Protein 9A9R (pdb70)

Structure (mmCIF, N/CA/C/O backbone):
data_9A9R
#
_entry.id   9A9R
#
loop_
_atom_site.group_PDB
_atom_site.id
_atom_site.type_symbol
_atom_site.label_atom_id
_atom_site.label_alt_id
_atom_site.label_comp_id
_atom_site.label_asym_id
_atom_site.label_entity_id
_atom_site.label_seq_id
_atom_site.pdbx_PDB_ins_code
_atom_site.Cartn_x
_atom_site.Cartn_y
_atom_site.Cartn_z
_atom_site.occupancy
_atom_site.B_iso_or_equiv
_atom_site.auth_seq_id
_atom_site.auth_comp_id
_atom_site.auth_asym_id
_atom_site.auth_atom_id
_atom_site.pdbx_PDB_model_num
ATOM 1 N N . ALA A 1 1 ? 42.102 53.868 23.545 1.000 0 1 ALA A N 1
ATOM 2 C CA . ALA A 1 1 ? 40.777 54.291 23.112 1.000 0 1 ALA A CA 1
ATOM 3 C C . ALA A 1 1 ? 40.844 55.599 22.383 1.000 0 1 ALA A C 1
ATOM 4 O O . ALA A 1 1 ? 41.129 56.648 23.015 1.000 0 1 ALA A O 1
ATOM 13 N N . ALA A 1 2 ? 40.507 55.576 21.143 1.000 0 2 ALA A N 1
ATOM 14 C CA . ALA A 1 2 ? 40.413 56.743 20.291 1.000 0 2 ALA A CA 1
ATOM 15 C C . ALA A 1 2 ? 39.526 57.969 20.731 1.000 0 2 ALA A C 1
ATOM 16 O O . ALA A 1 2 ? 39.648 59.136 20.309 1.000 0 2 ALA A O 1
ATOM 23 N N . ILE A 1 3 ? 38.516 57.633 21.562 1.000 0 3 ILE A N 1
ATOM 24 C CA . ILE A 1 3 ? 37.745 58.684 22.288 1.000 0 3 ILE A CA 1
ATOM 25 C C . ILE A 1 3 ? 38.574 59.787 23.004 1.000 0 3 ILE A C 1
ATOM 26 O O . ILE A 1 3 ? 38.117 60.943 22.950 1.000 0 3 ILE A O 1
ATOM 42 N N . GLU A 1 4 ? 39.651 59.460 23.600 1.000 0 4 GLU A N 1
ATOM 43 C CA . GLU A 1 4 ? 40.582 60.403 24.102 1.000 0 4 GLU A CA 1
ATOM 44 C C . GLU A 1 4 ? 40.918 61.604 23.224 1.000 0 4 GLU A C 1
ATOM 45 O O . GLU A 1 4 ? 40.965 62.683 23.780 1.000 0 4 GLU A O 1
ATOM 57 N N . ALA A 1 5 ? 41.119 61.455 21.932 1.000 0 5 ALA A N 1
ATOM 58 C CA . ALA A 1 5 ? 41.499 62.517 21.023 1.000 0 5 ALA A CA 1
ATOM 59 C C . ALA A 1 5 ? 40.316 63.356 20.450 1.000 0 5 ALA A C 1
ATOM 60 O O . ALA A 1 5 ? 40.474 64.544 20.176 1.000 0 5 ALA A O 1
ATOM 67 N N . ALA A 1 6 ? 39.131 62.773 20.437 1.000 0 6 ALA A N 1
ATOM 68 C CA . ALA A 1 6 ? 37.844 63.507 20.436 1.000 0 6 ALA A CA 1
ATOM 69 C C . ALA A 1 6 ? 37.515 64.290 21.752 1.000 0 6 ALA A C 1
ATOM 70 O O . ALA A 1 6 ? 36.978 65.337 21.627 1.000 0 6 ALA A O 1
ATOM 77 N N . LEU A 1 7 ? 37.826 63.772 22.956 1.000 0 7 LEU A N 1
ATOM 78 C CA . LEU A 1 7 ? 37.835 64.635 24.174 1.000 0 7 LEU A CA 1
ATOM 79 C C . LEU A 1 7 ? 38.755 65.880 23.985 1.000 0 7 LEU A C 1
ATOM 80 O O . LEU A 1 7 ? 38.356 67.051 24.181 1.000 0 7 LEU A O 1
ATOM 96 N N . ASP A 1 8 ? 39.957 65.655 23.503 1.000 0 8 ASP A N 1
ATOM 97 C CA . ASP A 1 8 ? 41.110 66.606 23.346 1.000 0 8 ASP A CA 1
ATOM 98 C C . ASP A 1 8 ? 40.720 67.708 22.361 1.000 0 8 ASP A C 1
ATOM 99 O O . ASP A 1 8 ? 40.945 68.918 22.590 1.000 0 8 ASP A O 1
ATOM 108 N N . ALA A 1 9 ? 40.102 67.423 21.193 1.000 0 9 ALA A N 1
ATOM 109 C CA . ALA A 1 9 ? 39.529 68.449 20.218 1.000 0 9 ALA A CA 1
ATOM 110 C C . ALA A 1 9 ? 38.418 69.297 20.781 1.000 0 9 ALA A C 1
ATOM 111 O O . ALA A 1 9 ? 38.111 70.465 20.504 1.000 0 9 ALA A O 1
ATOM 118 N N . SER A 1 10 ? 37.518 68.586 21.531 1.000 0 10 SER A N 1
ATOM 119 C CA . SER A 1 10 ? 36.385 69.120 22.320 1.000 0 10 SER A CA 1
ATOM 120 C C . SER A 1 10 ? 36.769 70.023 23.500 1.000 0 10 SER A C 1
ATOM 121 O O . SER A 1 10 ? 36.178 71.085 23.774 1.000 0 10 SER A O 1
ATOM 129 N N . LYS A 1 11 ? 37.842 69.708 24.209 1.000 0 11 LYS A N 1
ATOM 130 C CA . LYS A 1 11 ? 38.504 70.662 25.074 1.000 0 11 LYS A CA 1
ATOM 131 C C . LYS A 1 11 ? 38.999 71.879 24.300 1.000 0 11 LYS A C 1
ATOM 132 O O . LYS A 1 11 ? 38.676 72.982 24.719 1.000 0 11 LYS A O 1
ATOM 151 N N . LYS A 1 12 ? 39.775 71.742 23.233 1.000 0 12 LYS A N 1
ATOM 152 C CA . LYS A 1 12 ? 40.246 72.914 22.484 1.000 0 12 LYS A CA 1
ATOM 153 C C . LYS A 1 12 ? 39.116 73.803 21.937 1.000 0 12 LYS A C 1
ATOM 154 O O . LYS A 1 12 ? 38.969 74.989 22.354 1.000 0 12 LYS A O 1
ATOM 173 N N . PHE A 1 13 ? 38.280 73.316 21.001 1.000 0 13 PHE A N 1
ATOM 174 C CA . PHE A 1 13 ? 37.376 74.172 20.238 1.000 0 13 PHE A CA 1
ATOM 175 C C . PHE A 1 13 ? 35.902 74.151 20.802 1.000 0 13 PHE A C 1
ATOM 176 O O . PHE A 1 13 ? 34.985 74.732 20.212 1.000 0 13 PHE A O 1
ATOM 193 N N . GLY A 1 14 ? 35.532 73.455 21.900 1.000 0 14 GLY A N 1
ATOM 194 C CA . GLY A 1 14 ? 34.132 73.007 22.180 1.000 0 14 GLY A CA 1
ATOM 195 C C . GLY A 1 14 ? 33.603 71.857 21.329 1.000 0 14 GLY A C 1
ATOM 196 O O . GLY A 1 14 ? 33.984 71.672 20.169 1.000 0 14 GLY A O 1
ATOM 200 N N . SER A 1 15 ? 32.702 71.026 21.798 1.000 0 15 SER A N 1
ATOM 201 C CA . SER A 1 15 ? 32.296 69.768 21.205 1.000 0 15 SER A CA 1
ATOM 202 C C . SER A 1 15 ? 31.251 69.915 20.085 1.000 0 15 SER A C 1
ATOM 203 O O . SER A 1 15 ? 30.907 68.960 19.363 1.000 0 15 SER A O 1
ATOM 211 N N . THR A 1 16 ? 30.728 71.124 19.958 1.000 0 16 THR A N 1
ATOM 212 C CA . THR A 1 16 ? 29.822 71.521 18.884 1.000 0 16 THR A CA 1
ATOM 213 C C . THR A 1 16 ? 30.664 72.298 17.784 1.000 0 16 THR A C 1
ATOM 214 O O . THR A 1 16 ? 30.060 73.111 17.060 1.000 0 16 THR A O 1
ATOM 225 N N . SER A 1 17 ? 31.937 72.085 17.629 1.000 0 17 SER A N 1
ATOM 226 C CA . SER A 1 17 ? 32.787 72.774 16.638 1.000 0 17 SER A CA 1
ATOM 227 C C . SER A 1 17 ? 32.676 72.005 15.274 1.000 0 17 SER A C 1
ATOM 228 O O . SER A 1 17 ? 32.433 70.803 15.261 1.000 0 17 SER A O 1
ATOM 236 N N . SER A 1 18 ? 32.931 72.677 14.189 1.000 0 18 SER A N 1
ATOM 237 C CA . SER A 1 18 ? 33.192 72.030 12.951 1.000 0 18 SER A CA 1
ATOM 238 C C . SER A 1 18 ? 34.286 70.926 12.881 1.000 0 18 SER A C 1
ATOM 239 O O . SER A 1 18 ? 34.220 69.848 12.239 1.000 0 18 SER A O 1
ATOM 247 N N . GLU A 1 19 ? 35.267 71.042 13.802 1.000 0 19 GLU A N 1
ATOM 248 C CA . GLU A 1 19 ? 36.299 69.994 14.008 1.000 0 19 GLU A CA 1
ATOM 249 C C . GLU A 1 19 ? 35.717 68.778 14.779 1.000 0 19 GLU A C 1
ATOM 250 O O . GLU A 1 19 ? 35.549 67.709 14.190 1.000 0 19 GLU A O 1
ATOM 262 N N . ALA A 1 20 ? 35.262 69.058 16.032 1.000 0 20 ALA A N 1
ATOM 263 C CA . ALA A 1 20 ? 35.014 68.003 16.972 1.000 0 20 ALA A CA 1
ATOM 264 C C . ALA A 1 20 ? 33.840 67.281 16.529 1.000 0 20 ALA A C 1
ATOM 265 O O . ALA A 1 20 ? 33.742 66.015 16.588 1.000 0 20 ALA A O 1
ATOM 272 N N . ARG A 1 21 ? 32.774 67.989 16.037 1.000 0 21 ARG A N 1
ATOM 273 C CA . ARG A 1 21 ? 31.503 67.303 15.625 1.000 0 21 ARG A CA 1
ATOM 274 C C . ARG A 1 21 ? 31.777 66.170 14.644 1.000 0 21 ARG A C 1
ATOM 275 O O . ARG A 1 21 ? 31.117 65.149 14.723 1.000 0 21 ARG A O 1
ATOM 296 N N . VAL A 1 22 ? 32.709 66.401 13.721 1.000 0 22 VAL A N 1
ATOM 297 C CA . VAL A 1 22 ? 33.014 65.355 12.654 1.000 0 22 VAL A CA 1
ATOM 298 C C . VAL A 1 22 ? 33.648 64.227 13.394 1.000 0 22 VAL A C 1
ATOM 299 O O . VAL A 1 22 ? 33.141 63.131 13.247 1.000 0 22 VAL A O 1
ATOM 312 N N . LEU A 1 23 ? 34.763 64.438 14.141 1.000 0 23 LEU A N 1
ATOM 313 C CA . LEU A 1 23 ? 35.623 63.389 14.791 1.000 0 23 LEU A CA 1
ATOM 314 C C . LEU A 1 23 ? 34.713 62.460 15.698 1.000 0 23 LEU A C 1
ATOM 315 O O . LEU A 1 23 ? 34.958 61.219 15.738 1.000 0 23 LEU A O 1
ATOM 331 N N . TRP A 1 24 ? 33.766 63.028 16.367 1.000 0 24 TRP A N 1
ATOM 332 C CA . TRP A 1 24 ? 32.742 62.407 17.137 1.000 0 24 TRP A CA 1
ATOM 333 C C . TRP A 1 24 ? 31.823 61.547 16.282 1.000 0 24 TRP A C 1
ATOM 334 O O . TRP A 1 24 ? 31.547 60.458 16.708 1.000 0 24 TRP A O 1
ATOM 355 N N . ASP A 1 25 ? 31.335 62.031 15.172 1.000 0 25 ASP A N 1
ATOM 356 C CA . ASP A 1 25 ? 30.698 61.017 14.171 1.000 0 25 ASP A CA 1
ATOM 357 C C . ASP A 1 25 ? 31.623 59.855 13.670 1.000 0 25 ASP A C 1
ATOM 358 O O . ASP A 1 25 ? 31.066 58.909 13.148 1.000 0 25 ASP A O 1
ATOM 367 N N . ILE A 1 26 ? 32.966 59.907 13.867 1.000 0 26 ILE A N 1
ATOM 368 C CA . ILE A 1 26 ? 33.896 58.870 13.349 1.000 0 26 ILE A CA 1
ATOM 369 C C . ILE A 1 26 ? 34.679 58.234 14.494 1.000 0 26 ILE A C 1
ATOM 370 O O . ILE A 1 26 ? 35.596 57.460 14.261 1.000 0 26 ILE A O 1
ATOM 386 N N . VAL A 1 27 ? 34.320 58.503 15.712 1.000 0 27 VAL A N 1
ATOM 387 C CA . VAL A 1 27 ? 35.149 58.239 16.907 1.000 0 27 VAL A CA 1
ATOM 388 C C . VAL A 1 27 ? 35.291 56.703 17.170 1.000 0 27 VAL A C 1
ATOM 389 O O . VAL A 1 27 ? 36.239 56.303 17.757 1.000 0 27 VAL A O 1
ATOM 402 N N . GLU A 1 28 ? 34.352 55.847 16.709 1.000 0 28 GLU A N 1
ATOM 403 C CA . GLU A 1 28 ? 34.434 54.390 16.714 1.000 0 28 GLU A CA 1
ATOM 404 C C . GLU A 1 28 ? 35.298 53.779 15.627 1.000 0 28 GLU A C 1
ATOM 405 O O . GLU A 1 28 ? 36.154 52.902 15.894 1.000 0 28 GLU A O 1
ATOM 417 N N . GLU A 1 29 ? 35.114 54.303 14.457 1.000 0 29 GLU A N 1
ATOM 418 C CA . GLU A 1 29 ? 35.936 53.979 13.253 1.000 0 29 GLU A CA 1
ATOM 419 C C . GLU A 1 29 ? 37.481 54.102 13.344 1.000 0 29 GLU A C 1
ATOM 420 O O . GLU A 1 29 ? 38.165 53.197 12.849 1.000 0 29 GLU A O 1
ATOM 432 N N . MET A 1 30 ? 38.120 55.119 14.031 1.000 0 30 MET A N 1
ATOM 433 C CA . MET A 1 30 ? 39.531 55.123 14.386 1.000 0 30 MET A CA 1
ATOM 434 C C . MET A 1 30 ? 39.977 54.199 15.488 1.000 0 30 MET A C 1
ATOM 435 O O . MET A 1 30 ? 41.186 53.917 15.525 1.000 0 30 MET A O 1
ATOM 449 N N . ASP A 1 31 ? 39.056 53.756 16.334 1.000 0 31 ASP A N 1
ATOM 450 C CA . ASP A 1 31 ? 39.392 53.017 17.554 1.000 0 31 ASP A CA 1
ATOM 451 C C . ASP A 1 31 ? 40.188 51.668 17.474 1.000 0 31 ASP A C 1
ATOM 452 O O . ASP A 1 31 ? 41.159 51.599 18.240 1.000 0 31 ASP A O 1
ATOM 461 N N . ALA A 1 32 ? 39.788 50.798 16.519 1.000 0 32 ALA A N 1
ATOM 462 C CA . ALA A 1 32 ? 40.444 49.579 16.049 1.000 0 32 ALA A CA 1
ATOM 463 C C . ALA A 1 32 ? 41.795 49.862 15.417 1.000 0 32 ALA A C 1
ATOM 464 O O . ALA A 1 32 ? 42.540 48.954 15.083 1.000 0 32 ALA A O 1
ATOM 471 N N . SER A 1 33 ? 42.068 51.159 15.254 1.000 0 33 SER A N 1
ATOM 472 C CA . SER A 1 33 ? 43.453 51.682 14.883 1.000 0 33 SER A CA 1
ATOM 473 C C . SER A 1 33 ? 44.053 52.659 15.883 1.000 0 33 SER A C 1
ATOM 474 O O . SER A 1 33 ? 44.888 53.448 15.491 1.000 0 33 SER A O 1
ATOM 482 N N . ASP A 1 34 ? 43.819 52.631 17.175 1.000 0 34 ASP A N 1
ATOM 483 C CA . ASP A 1 34 ? 44.466 53.413 18.252 1.000 0 34 ASP A CA 1
ATOM 484 C C . ASP A 1 34 ? 45.138 52.391 19.262 1.000 0 34 ASP A C 1
ATOM 485 O O . ASP A 1 34 ? 44.444 51.490 19.723 1.000 0 34 ASP A O 1
ATOM 494 N N . ASN A 1 35 ? 46.383 52.591 19.670 1.000 0 35 ASN A N 1
ATOM 495 C CA . ASN A 1 35 ? 47.129 51.806 20.709 1.000 0 35 ASN A CA 1
ATOM 496 C C . ASN A 1 35 ? 48.272 52.632 21.345 1.000 0 35 ASN A C 1
ATOM 497 O O . ASN A 1 35 ? 48.619 53.724 20.817 1.000 0 35 ASN A O 1
ATOM 508 N N . SER A 1 36 ? 48.581 52.087 22.565 1.000 0 36 SER A N 1
ATOM 509 C CA . SER A 1 36 ? 49.576 52.782 23.452 1.000 0 36 SER A CA 1
ATOM 510 C C . SER A 1 36 ? 50.874 53.169 22.704 1.000 0 36 SER A C 1
ATOM 511 O O . SER A 1 36 ? 51.200 52.824 21.565 1.000 0 36 SER A O 1
ATOM 519 N N . VAL A 1 37 ? 51.702 53.823 23.527 1.000 0 37 VAL A N 1
ATOM 520 C CA . VAL A 1 37 ? 53.054 54.526 23.246 1.000 0 37 VAL A CA 1
ATOM 521 C C . VAL A 1 37 ? 54.238 53.832 23.873 1.000 0 37 VAL A C 1
ATOM 522 O O . VAL A 1 37 ? 55.282 53.615 23.298 1.000 0 37 VAL A O 1
ATOM 535 N N . ALA A 1 38 ? 54.053 53.393 25.153 1.000 0 38 ALA A N 1
ATOM 536 C CA . ALA A 1 38 ? 55.044 52.726 25.937 1.000 0 38 ALA A CA 1
ATOM 537 C C . ALA A 1 38 ? 54.384 51.737 26.904 1.000 0 38 ALA A C 1
ATOM 538 O O . ALA A 1 38 ? 53.229 51.426 26.658 1.000 0 38 ALA A O 1
ATOM 545 N N . SER A 1 39 ? 54.995 51.332 28.007 1.000 0 39 SER A N 1
ATOM 546 C CA . SER A 1 39 ? 54.403 50.524 29.066 1.000 0 39 SER A CA 1
ATOM 547 C C . SER A 1 39 ? 53.541 51.200 30.144 1.000 0 39 SER A C 1
ATOM 548 O O . SER A 1 39 ? 54.047 52.126 30.733 1.000 0 39 SER A O 1
ATOM 556 N N . LYS A 1 40 ? 52.264 50.710 30.332 1.000 0 40 LYS A N 1
ATOM 557 C CA . LYS A 1 40 ? 51.371 51.161 31.498 1.000 0 40 LYS A CA 1
ATOM 558 C C . LYS A 1 40 ? 51.939 50.581 32.768 1.000 0 40 LYS A C 1
ATOM 559 O O . LYS A 1 40 ? 52.294 49.413 32.763 1.000 0 40 LYS A O 1
ATOM 578 N N . ALA A 1 41 ? 52.121 51.471 33.714 1.000 0 41 ALA A N 1
ATOM 579 C CA . ALA A 1 41 ? 52.919 51.232 34.916 1.000 0 41 ALA A CA 1
ATOM 580 C C . ALA A 1 41 ? 52.196 51.406 36.309 1.000 0 41 ALA A C 1
ATOM 581 O O . ALA A 1 41 ? 51.652 52.448 36.582 1.000 0 41 ALA A O 1
ATOM 588 N N . PRO A 1 42 ? 52.038 50.335 37.089 1.000 0 42 PRO A N 1
ATOM 589 C CA . PRO A 1 42 ? 51.341 50.404 38.354 1.000 0 42 PRO A CA 1
ATOM 590 C C . PRO A 1 42 ? 52.263 50.932 39.444 1.000 0 42 PRO A C 1
ATOM 591 O O . PRO A 1 42 ? 53.062 50.181 40.086 1.000 0 42 PRO A O 1
ATOM 602 N N . ILE A 1 43 ? 52.225 52.239 39.592 1.000 0 43 ILE A N 1
ATOM 603 C CA . ILE A 1 43 ? 53.197 52.920 40.484 1.000 0 43 ILE A CA 1
ATOM 604 C C . ILE A 1 43 ? 52.533 52.925 41.871 1.000 0 43 ILE A C 1
ATOM 605 O O . ILE A 1 43 ? 51.916 53.907 42.247 1.000 0 43 ILE A O 1
ATOM 621 N N . VAL A 1 44 ? 52.545 51.772 42.443 1.000 0 44 VAL A N 1
ATOM 622 C CA . VAL A 1 44 ? 51.715 51.512 43.696 1.000 0 44 VAL A CA 1
ATOM 623 C C . VAL A 1 44 ? 52.435 50.664 44.813 1.000 0 44 VAL A C 1
ATOM 624 O O . VAL A 1 44 ? 51.784 49.828 45.472 1.000 0 44 VAL A O 1
ATOM 637 N N . ASP A 1 45 ? 53.761 50.650 44.894 1.000 0 45 ASP A N 1
ATOM 638 C CA . ASP A 1 45 ? 54.503 49.739 45.695 1.000 0 45 ASP A CA 1
ATOM 639 C C . ASP A 1 45 ? 55.231 50.544 46.787 1.000 0 45 ASP A C 1
ATOM 640 O O . ASP A 1 45 ? 55.055 51.793 46.785 1.000 0 45 ASP A O 1
ATOM 649 N N . SER A 1 46 ? 55.778 49.902 47.771 1.000 0 46 SER A N 1
ATOM 650 C CA . SER A 1 46 ? 56.378 50.603 48.855 1.000 0 46 SER A CA 1
ATOM 651 C C . SER A 1 46 ? 57.618 51.356 48.346 1.000 0 46 SER A C 1
ATOM 652 O O . SER A 1 46 ? 57.931 52.371 49.020 1.000 0 46 SER A O 1
ATOM 660 N N . GLU A 1 47 ? 58.293 51.060 47.224 1.000 0 47 GLU A N 1
ATOM 661 C CA . GLU A 1 47 ? 59.090 52.063 46.570 1.000 0 47 GLU A CA 1
ATOM 662 C C . GLU A 1 47 ? 58.424 53.309 46.052 1.000 0 47 GLU A C 1
ATOM 663 O O . GLU A 1 47 ? 59.089 54.292 45.984 1.000 0 47 GLU A O 1
ATOM 675 N N . TYR A 1 48 ? 57.149 53.305 45.792 1.000 0 48 TYR A N 1
ATOM 676 C CA . TYR A 1 48 ? 56.346 54.430 45.221 1.000 0 48 TYR A CA 1
ATOM 677 C C . TYR A 1 48 ? 55.357 55.145 46.212 1.000 0 48 TYR A C 1
ATOM 678 O O . TYR A 1 48 ? 55.627 56.371 46.585 1.000 0 48 TYR A O 1
ATOM 696 N N . GLU A 1 49 ? 54.329 54.456 46.667 1.000 0 49 GLU A N 1
ATOM 697 C CA . GLU A 1 49 ? 53.280 54.966 47.509 1.000 0 49 GLU A CA 1
ATOM 698 C C . GLU A 1 49 ? 53.743 55.802 48.672 1.000 0 49 GLU A C 1
ATOM 699 O O . GLU A 1 49 ? 53.216 56.916 48.932 1.000 0 49 GLU A O 1
ATOM 711 N N . ALA A 1 50 ? 54.669 55.288 49.488 1.000 0 50 ALA A N 1
ATOM 712 C CA . ALA A 1 50 ? 55.228 55.948 50.737 1.000 0 50 ALA A CA 1
ATOM 713 C C . ALA A 1 50 ? 55.934 57.268 50.591 1.000 0 50 ALA A C 1
ATOM 714 O O . ALA A 1 50 ? 56.122 57.978 51.608 1.000 0 50 ALA A O 1
ATOM 721 N N . LYS A 1 51 ? 56.337 57.607 49.392 1.000 0 51 LYS A N 1
ATOM 722 C CA . LYS A 1 51 ? 57.025 58.792 48.954 1.000 0 51 LYS A CA 1
ATOM 723 C C . LYS A 1 51 ? 56.319 59.754 47.964 1.000 0 51 LYS A C 1
ATOM 724 O O . LYS A 1 51 ? 56.331 60.919 48.141 1.000 0 51 LYS A O 1
ATOM 743 N N . VAL A 1 52 ? 55.694 59.171 46.905 1.000 0 52 VAL A N 1
ATOM 744 C CA . VAL A 1 52 ? 55.190 60.012 45.790 1.000 0 52 VAL A CA 1
ATOM 745 C C . VAL A 1 52 ? 54.175 61.022 46.236 1.000 0 52 VAL A C 1
ATOM 746 O O . VAL A 1 52 ? 54.131 62.221 45.847 1.000 0 52 VAL A O 1
ATOM 759 N N . LYS A 1 53 ? 53.271 60.485 47.173 1.000 0 53 LYS A N 1
ATOM 760 C CA . LYS A 1 53 ? 52.027 61.132 47.565 1.000 0 53 LYS A CA 1
ATOM 761 C C . LYS A 1 53 ? 52.314 62.229 48.705 1.000 0 53 LYS A C 1
ATOM 762 O O . LYS A 1 53 ? 51.412 62.586 49.510 1.000 0 53 LYS A O 1
ATOM 781 N N . SER A 1 54 ? 53.585 62.651 48.738 1.000 0 54 SER A N 1
ATOM 782 C CA . SER A 1 54 ? 53.956 63.745 49.614 1.000 0 54 SER A CA 1
ATOM 783 C C . SER A 1 54 ? 55.327 64.352 49.301 1.000 0 54 SER A C 1
ATOM 784 O O . SER A 1 54 ? 56.312 64.291 50.018 1.000 0 54 SER A O 1
ATOM 792 N N . LEU A 1 55 ? 55.437 64.689 47.963 1.000 0 55 LEU A N 1
ATOM 793 C CA . LEU A 1 55 ? 56.677 65.073 47.292 1.000 0 55 LEU A CA 1
ATOM 794 C C . LEU A 1 55 ? 57.409 66.274 47.843 1.000 0 55 LEU A C 1
ATOM 795 O O . LEU A 1 55 ? 58.511 66.206 48.293 1.000 0 55 LEU A O 1
ATOM 811 N N . CYS A 1 56 ? 56.787 67.507 47.962 1.000 0 56 CYS A N 1
ATOM 812 C CA . CYS A 1 56 ? 57.457 68.586 48.616 1.000 0 56 CYS A CA 1
ATOM 813 C C . CYS A 1 56 ? 57.938 68.442 50.037 1.000 0 56 CYS A C 1
ATOM 814 O O . CYS A 1 56 ? 59.103 68.711 50.271 1.000 0 56 CYS A O 1
ATOM 822 N N . GLN A 1 57 ? 57.134 67.783 50.891 1.000 0 57 GLN A N 1
ATOM 823 C CA . GLN A 1 57 ? 57.534 67.298 52.268 1.000 0 57 GLN A CA 1
ATOM 824 C C . GLN A 1 57 ? 58.747 66.409 52.308 1.000 0 57 GLN A C 1
ATOM 825 O O . GLN A 1 57 ? 59.385 66.321 53.288 1.000 0 57 GLN A O 1
ATOM 839 N N . MET A 1 58 ? 58.965 65.596 51.312 1.000 0 58 MET A N 1
ATOM 840 C CA . MET A 1 58 ? 60.042 64.658 51.134 1.000 0 58 MET A CA 1
ATOM 841 C C . MET A 1 58 ? 61.281 65.212 50.510 1.000 0 58 MET A C 1
ATOM 842 O O . MET A 1 58 ? 62.368 64.863 50.969 1.000 0 58 MET A O 1
ATOM 856 N N . LEU A 1 59 ? 61.173 66.084 49.472 1.000 0 59 LEU A N 1
ATOM 857 C CA . LEU A 1 59 ? 62.290 66.700 48.724 1.000 0 59 LEU A CA 1
ATOM 858 C C . LEU A 1 59 ? 63.120 67.598 49.615 1.000 0 59 LEU A C 1
ATOM 859 O O . LEU A 1 59 ? 64.234 67.856 49.214 1.000 0 59 LEU A O 1
ATOM 875 N N . THR A 1 60 ? 62.697 67.910 50.811 1.000 0 60 THR A N 1
ATOM 876 C CA . THR A 1 60 ? 63.529 68.461 51.913 1.000 0 60 THR A CA 1
ATOM 877 C C . THR A 1 60 ? 64.282 67.312 52.629 1.000 0 60 THR A C 1
ATOM 878 O O . THR A 1 60 ? 65.528 67.289 52.691 1.000 0 60 THR A O 1
ATOM 889 N N . LYS A 1 61 ? 63.536 66.463 53.288 1.000 0 61 LYS A N 1
ATOM 890 C CA . LYS A 1 61 ? 64.052 65.535 54.272 1.000 0 61 LYS A CA 1
ATOM 891 C C . LYS A 1 61 ? 64.972 64.404 53.615 1.000 0 61 LYS A C 1
ATOM 892 O O . LYS A 1 61 ? 65.974 64.052 54.186 1.000 0 61 LYS A O 1
ATOM 911 N N . THR A 1 62 ? 64.676 64.043 52.399 1.000 0 62 THR A N 1
ATOM 912 C CA . THR A 1 62 ? 65.516 63.091 51.635 1.000 0 62 THR A CA 1
ATOM 913 C C . THR A 1 62 ? 66.861 63.608 51.344 1.000 0 62 THR A C 1
ATOM 914 O O . THR A 1 62 ? 67.845 62.830 51.201 1.000 0 62 THR A O 1
ATOM 925 N N . LYS A 1 63 ? 67.001 64.919 51.169 1.000 0 63 LYS A N 1
ATOM 926 C CA . LYS A 1 63 ? 68.306 65.540 50.813 1.000 0 63 LYS A CA 1
ATOM 927 C C . LYS A 1 63 ? 69.122 65.946 52.090 1.000 0 63 LYS A C 1
ATOM 928 O O . LYS A 1 63 ? 70.348 66.049 52.062 1.000 0 63 LYS A O 1
ATOM 947 N N . ALA A 1 64 ? 68.492 66.151 53.255 1.000 0 64 ALA A N 1
ATOM 948 C CA . ALA A 1 64 ? 69.000 66.314 54.604 1.000 0 64 ALA A CA 1
ATOM 949 C C . ALA A 1 64 ? 69.489 65.001 55.215 1.000 0 64 ALA A C 1
ATOM 950 O O . ALA A 1 64 ? 70.564 65.012 55.741 1.000 0 64 ALA A O 1
ATOM 957 N N . GLU A 1 65 ? 68.724 63.960 55.050 1.000 0 65 GLU A N 1
ATOM 958 C CA . GLU A 1 65 ? 69.141 62.500 55.211 1.000 0 65 GLU A CA 1
ATOM 959 C C . GLU A 1 65 ? 70.526 62.218 54.552 1.000 0 65 GLU A C 1
ATOM 960 O O . GLU A 1 65 ? 71.569 62.026 55.278 1.000 0 65 GLU A O 1
ATOM 972 N N . LEU A 1 66 ? 70.721 62.511 53.280 1.000 0 66 LEU A N 1
ATOM 973 C CA . LEU A 1 66 ? 71.985 62.485 52.526 1.000 0 66 LEU A CA 1
ATOM 974 C C . LEU A 1 66 ? 73.135 63.333 53.234 1.000 0 66 LEU A C 1
ATOM 975 O O . LEU A 1 66 ? 74.217 62.785 53.388 1.000 0 66 LEU A O 1
ATOM 991 N N . ASP A 1 67 ? 72.856 64.611 53.556 1.000 0 67 ASP A N 1
ATOM 992 C CA . ASP A 1 67 ? 73.697 65.519 54.298 1.000 0 67 ASP A CA 1
ATOM 993 C C . ASP A 1 67 ? 74.157 65.018 55.621 1.000 0 67 ASP A C 1
ATOM 994 O O . ASP A 1 67 ? 75.232 65.394 56.119 1.000 0 67 ASP A O 1
ATOM 1003 N N . GLN A 1 68 ? 73.334 64.176 56.353 1.000 0 68 GLN A N 1
ATOM 1004 C CA . GLN A 1 68 ? 73.761 63.513 57.541 1.000 0 68 GLN A CA 1
ATOM 1005 C C . GLN A 1 68 ? 74.952 62.503 57.219 1.000 0 68 GLN A C 1
ATOM 1006 O O . GLN A 1 68 ? 76.098 62.749 57.600 1.000 0 68 GLN A O 1
ATOM 1020 N N . VAL A 1 69 ? 74.748 61.615 56.239 1.000 0 69 VAL A N 1
ATOM 1021 C CA . VAL A 1 69 ? 75.817 60.649 55.787 1.000 0 69 VAL A CA 1
ATOM 1022 C C . VAL A 1 69 ? 76.985 61.515 55.163 1.000 0 69 VAL A C 1
ATOM 1023 O O . VAL A 1 69 ? 78.070 61.133 55.255 1.000 0 69 VAL A O 1
ATOM 1036 N N . LYS A 1 70 ? 76.739 62.679 54.548 1.000 0 70 LYS A N 1
ATOM 1037 C CA . LYS A 1 70 ? 77.716 63.526 53.896 1.000 0 70 LYS A CA 1
ATOM 1038 C C . LYS A 1 70 ? 78.597 64.350 54.839 1.000 0 70 LYS A C 1
ATOM 1039 O O . LYS A 1 70 ? 79.784 64.455 54.505 1.000 0 70 LYS A O 1
ATOM 1058 N N . ALA A 1 71 ? 78.053 64.966 55.938 1.000 0 71 ALA A N 1
ATOM 1059 C CA . ALA A 1 71 ? 78.917 65.562 56.978 1.000 0 71 ALA A CA 1
ATOM 1060 C C . ALA A 1 71 ? 79.609 64.496 57.979 1.000 0 71 ALA A C 1
ATOM 1061 O O . ALA A 1 71 ? 80.643 64.817 58.623 1.000 0 71 ALA A O 1
ATOM 1068 N N . LEU A 1 72 ? 79.024 63.235 57.920 1.000 0 72 LEU A N 1
ATOM 1069 C CA . LEU A 1 72 ? 79.699 62.031 58.424 1.000 0 72 LEU A CA 1
ATOM 1070 C C . LEU A 1 72 ? 80.878 61.484 57.598 1.000 0 72 LEU A C 1
ATOM 1071 O O . LEU A 1 72 ? 81.928 61.152 58.126 1.000 0 72 LEU A O 1
ATOM 1087 N N . ALA A 1 73 ? 80.668 61.202 56.309 1.000 0 73 ALA A N 1
ATOM 1088 C CA . ALA A 1 73 ? 81.601 60.438 55.386 1.000 0 73 ALA A CA 1
ATOM 1089 C C . ALA A 1 73 ? 83.099 60.891 55.369 1.000 0 73 ALA A C 1
ATOM 109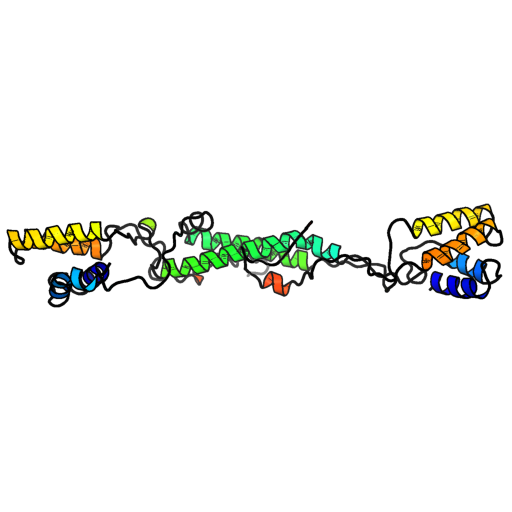0 O O . ALA A 1 73 ? 83.987 60.026 55.379 1.000 0 73 ALA A O 1
ATOM 1097 N N . ASP A 1 74 ? 83.278 62.265 55.287 1.000 0 74 ASP A N 1
ATOM 1098 C CA . ASP A 1 74 ? 84.563 62.928 55.375 1.000 0 74 ASP A CA 1
ATOM 1099 C C . ASP A 1 74 ? 85.325 62.541 56.640 1.000 0 74 ASP A C 1
ATOM 1100 O O . ASP A 1 74 ? 86.538 62.347 56.605 1.000 0 74 ASP A O 1
ATOM 1109 N N . ASP A 1 75 ? 84.646 62.238 57.816 1.000 0 75 ASP A N 1
ATOM 1110 C CA . ASP A 1 75 ? 85.285 61.830 59.038 1.000 0 75 ASP A CA 1
ATOM 1111 C C . ASP A 1 75 ? 85.854 60.429 58.856 1.000 0 75 ASP A C 1
ATOM 1112 O O . ASP A 1 75 ? 86.925 60.133 59.324 1.000 0 75 ASP A O 1
ATOM 1121 N N . LEU A 1 76 ? 85.065 59.572 58.230 1.000 0 76 LEU A N 1
ATOM 1122 C CA . LEU A 1 76 ? 85.336 58.121 58.112 1.000 0 76 LEU A CA 1
ATOM 1123 C C . LEU A 1 76 ? 86.421 57.764 57.041 1.000 0 76 LEU A C 1
ATOM 1124 O O . LEU A 1 76 ? 87.413 57.125 57.337 1.000 0 76 LEU A O 1
ATOM 1140 N N . LYS A 1 77 ? 86.346 58.415 55.825 1.000 0 77 LYS A N 1
ATOM 1141 C CA . LYS A 1 77 ? 87.364 58.501 54.682 1.000 0 77 LYS A CA 1
ATOM 1142 C C . LYS A 1 77 ? 88.658 59.113 55.178 1.000 0 77 LYS A C 1
ATOM 1143 O O . LYS A 1 77 ? 89.700 58.824 54.648 1.000 0 77 LYS A O 1
ATOM 1162 N N . GLY A 1 78 ? 88.514 59.991 56.173 1.000 0 78 GLY A N 1
ATOM 1163 C CA . GLY A 1 78 ? 89.589 60.460 57.104 1.000 0 78 GLY A CA 1
ATOM 1164 C C . GLY A 1 78 ? 90.258 59.514 58.118 1.000 0 78 GLY A C 1
ATOM 1165 O O . GLY A 1 78 ? 91.319 59.930 58.625 1.000 0 78 GLY A O 1
ATOM 1169 N N . VAL A 1 79 ? 89.794 58.242 58.303 1.000 0 79 VAL A N 1
ATOM 1170 C CA . VAL A 1 79 ? 90.533 57.284 59.115 1.000 0 79 VAL A CA 1
ATOM 1171 C C . VAL A 1 79 ? 91.858 57.170 58.484 1.000 0 79 VAL A C 1
ATOM 1172 O O . VAL A 1 79 ? 91.897 56.880 57.267 1.000 0 79 VAL A O 1
ATOM 1185 N N . LYS A 1 80 ? 92.966 57.216 59.298 1.000 0 80 LYS A N 1
ATOM 1186 C CA . LYS A 1 80 ? 94.266 56.653 58.797 1.000 0 80 LYS A CA 1
ATOM 1187 C C . LYS A 1 80 ? 94.806 55.641 59.756 1.000 0 80 LYS A C 1
ATOM 1188 O O . LYS A 1 80 ? 94.451 55.753 60.969 1.000 0 80 LYS A O 1
ATOM 1207 N N . LEU A 1 81 ? 95.534 54.603 59.253 1.000 0 81 LEU A N 1
ATOM 1208 C CA . LEU A 1 81 ? 95.877 53.311 59.967 1.000 0 81 LEU A CA 1
ATOM 1209 C C . LEU A 1 81 ? 97.228 52.849 59.522 1.000 0 81 LEU A C 1
ATOM 1210 O O . LEU A 1 81 ? 97.313 52.250 58.444 1.000 0 81 LEU A O 1
ATOM 1226 N N . ALA A 1 82 ? 98.284 53.049 60.379 1.000 0 82 ALA A N 1
ATOM 1227 C CA . ALA A 1 82 ? 99.557 52.441 60.146 1.000 0 82 ALA A CA 1
ATOM 1228 C C . ALA A 1 82 ? 99.539 50.935 60.276 1.000 0 82 ALA A C 1
ATOM 1229 O O . ALA A 1 82 ? 98.684 50.344 60.939 1.000 0 82 ALA A O 1
ATOM 1236 N N . SER A 1 83 ? 100.655 50.334 59.834 1.000 0 83 SER A N 1
ATOM 1237 C CA . SER A 1 83 ? 101.217 49.032 60.387 1.000 0 83 SER A CA 1
ATOM 1238 C C . SER A 1 83 ? 102.635 49.230 60.734 1.000 0 83 SER A C 1
ATOM 1239 O O . SER A 1 83 ? 103.310 49.779 59.876 1.000 0 83 SER A O 1
ATOM 1247 N N . PRO A 1 84 ? 103.168 48.574 61.788 1.000 0 84 PRO A N 1
ATOM 1248 C CA . PRO A 1 84 ? 104.584 48.542 62.161 1.000 0 84 PRO A CA 1
ATOM 1249 C C . PRO A 1 84 ? 105.501 47.661 61.272 1.000 0 84 PRO A C 1
ATOM 1250 O O . PRO A 1 84 ? 106.642 47.882 60.962 1.000 0 84 PRO A O 1
ATOM 1261 N N . SER A 1 85 ? 104.875 46.632 60.657 1.000 0 85 SER A N 1
ATOM 1262 C CA . SER A 1 85 ? 105.406 45.748 59.656 1.000 0 85 SER A CA 1
ATOM 1263 C C . SER A 1 85 ? 105.480 46.403 58.242 1.000 0 85 SER A C 1
ATOM 1264 O O . SER A 1 85 ? 104.614 47.141 57.802 1.000 0 85 SER A O 1
ATOM 1272 N N . VAL A 1 86 ? 106.629 46.253 57.594 1.000 0 86 VAL A N 1
ATOM 1273 C CA . VAL A 1 86 ? 106.919 46.714 56.238 1.000 0 86 VAL A CA 1
ATOM 1274 C C . VAL A 1 86 ? 107.871 45.703 55.570 1.000 0 86 VAL A C 1
ATOM 1275 O O . VAL A 1 86 ? 108.947 45.403 56.019 1.000 0 86 VAL A O 1
ATOM 1288 N N . GLY A 1 87 ? 107.547 45.203 54.433 1.000 0 87 GLY A N 1
ATOM 1289 C CA . GLY A 1 87 ? 108.018 43.881 54.010 1.000 0 87 GLY A CA 1
ATOM 1290 C C . GLY A 1 87 ? 107.279 43.238 52.811 1.000 0 87 GLY A C 1
ATOM 1291 O O . GLY A 1 87 ? 106.531 43.918 52.182 1.000 0 87 GLY A O 1
ATOM 1295 N N . SER A 1 88 ? 107.657 41.984 52.516 1.000 0 88 SER A N 1
ATOM 1296 C CA . SER A 1 88 ? 106.729 41.150 51.654 1.000 0 88 SER A CA 1
ATOM 1297 C C . SER A 1 88 ? 106.643 39.701 52.178 1.000 0 88 SER A C 1
ATOM 1298 O O . SER A 1 88 ? 105.812 38.888 51.766 1.000 0 88 SER A O 1
ATOM 1306 N N . SER A 1 89 ? 107.388 39.332 53.218 1.000 0 89 SER A N 1
ATOM 1307 C CA . SER A 1 89 ? 107.281 37.941 53.871 1.000 0 89 SER A CA 1
ATOM 1308 C C . SER A 1 89 ? 105.850 37.709 54.430 1.000 0 89 SER A C 1
ATOM 1309 O O . SER A 1 89 ? 105.385 38.504 55.235 1.000 0 89 SER A O 1
ATOM 1317 N N . ALA A 1 90 ? 105.473 36.522 54.126 1.000 0 90 ALA A N 1
ATOM 1318 C CA . ALA A 1 90 ? 104.109 35.935 54.344 1.000 0 90 ALA A CA 1
ATOM 1319 C C . ALA A 1 90 ? 103.791 35.675 55.908 1.000 0 90 ALA A C 1
ATOM 1320 O O . ALA A 1 90 ? 104.352 34.683 56.465 1.000 0 90 ALA A O 1
ATOM 1327 N N . PRO A 1 91 ? 102.879 36.348 56.544 1.000 0 91 PRO A N 1
ATOM 1328 C CA . PRO A 1 91 ? 102.639 36.018 57.979 1.000 0 91 PRO A CA 1
ATOM 1329 C C . PRO A 1 91 ? 101.667 34.797 58.182 1.000 0 91 PRO A C 1
ATOM 1330 O O . PRO A 1 91 ? 101.135 34.271 57.196 1.000 0 91 PRO A O 1
ATOM 1341 N N . ASP A 1 92 ? 101.382 34.350 59.408 1.000 0 92 ASP A N 1
ATOM 1342 C CA . ASP A 1 92 ? 100.706 33.145 59.803 1.000 0 92 ASP A CA 1
ATOM 1343 C C . ASP A 1 92 ? 99.636 33.455 60.849 1.000 0 92 ASP A C 1
ATOM 1344 O O . ASP A 1 92 ? 99.352 34.599 61.202 1.000 0 92 ASP A O 1
ATOM 1353 N N . ASP A 1 93 ? 99.003 32.400 61.503 1.000 0 93 ASP A N 1
ATOM 1354 C CA . ASP A 1 93 ? 98.619 32.653 62.962 1.000 0 93 ASP A CA 1
ATOM 1355 C C . ASP A 1 93 ? 98.886 31.425 63.861 1.000 0 93 ASP A C 1
ATOM 1356 O O . ASP A 1 93 ? 98.450 30.353 63.394 1.000 0 93 ASP A O 1
ATOM 1365 N N . SER A 1 94 ? 99.501 31.632 65.043 1.000 0 94 SER A N 1
ATOM 1366 C CA . SER A 1 94 ? 99.716 30.574 66.029 1.000 0 94 SER A CA 1
ATOM 1367 C C . SER A 1 94 ? 100.473 29.336 65.631 1.000 0 94 SER A C 1
ATOM 1368 O O . SER A 1 94 ? 100.174 28.150 65.921 1.000 0 94 SER A O 1
ATOM 1376 N N . VAL A 1 95 ? 101.501 29.612 64.795 1.000 0 95 VAL A N 1
ATOM 1377 C CA . VAL A 1 95 ? 102.552 28.764 64.160 1.000 0 95 VAL A CA 1
ATOM 1378 C C . VAL A 1 95 ? 103.965 29.353 64.549 1.000 0 95 VAL A C 1
ATOM 1379 O O . VAL A 1 95 ? 104.774 28.673 65.276 1.000 0 95 VAL A O 1
ATOM 1392 N N . MET A 1 96 ? 104.310 30.573 64.080 1.000 0 96 MET A N 1
ATOM 1393 C CA . MET A 1 96 ? 105.669 31.177 64.104 1.000 0 96 MET A CA 1
ATOM 1394 C C . MET A 1 96 ? 106.008 31.486 65.522 1.000 0 96 MET A C 1
ATOM 1395 O O . MET A 1 96 ? 107.198 31.301 65.965 1.000 0 96 MET A O 1
ATOM 1409 N N . LYS A 1 97 ? 105.101 32.084 66.324 1.000 0 97 LYS A N 1
ATOM 1410 C CA . LYS A 1 97 ? 105.328 32.357 67.754 1.000 0 97 LYS A CA 1
ATOM 1411 C C . LYS A 1 97 ? 105.422 31.054 68.608 1.000 0 97 LYS A C 1
ATOM 14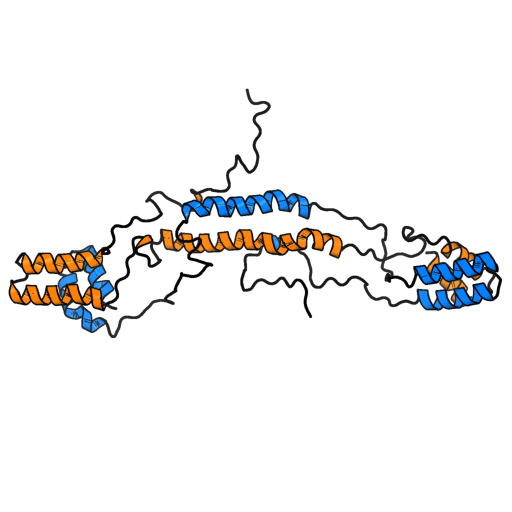12 O O . LYS A 1 97 ? 106.140 31.063 69.607 1.000 0 97 LYS A O 1
ATOM 1431 N N . GLU A 1 98 ? 104.676 30.038 68.264 1.000 0 98 GLU A N 1
ATOM 1432 C CA . GLU A 1 98 ? 104.844 28.720 68.883 1.000 0 98 GLU A CA 1
ATOM 1433 C C . GLU A 1 98 ? 106.232 28.102 68.626 1.000 0 98 GLU A C 1
ATOM 1434 O O . GLU A 1 98 ? 106.751 27.472 69.565 1.000 0 98 GLU A O 1
ATOM 1446 N N . ALA A 1 99 ? 106.741 28.334 67.467 1.000 0 99 ALA A N 1
ATOM 1447 C CA . ALA A 1 99 ? 107.981 27.792 67.019 1.000 0 99 ALA A CA 1
ATOM 1448 C C . ALA A 1 99 ? 109.280 28.546 67.459 1.000 0 99 ALA A C 1
ATOM 1449 O O . ALA A 1 99 ? 110.325 27.941 67.748 1.000 0 99 ALA A O 1
ATOM 1456 N N . LEU A 1 100 ? 109.262 29.872 67.603 1.000 0 100 LEU A N 1
ATOM 1457 C CA . LEU A 1 100 ? 110.100 30.631 68.563 1.000 0 100 LEU A CA 1
ATOM 1458 C C . LEU A 1 100 ? 110.123 30.199 70.027 1.000 0 100 LEU A C 1
ATOM 1459 O O . LEU A 1 100 ? 111.153 29.921 70.686 1.000 0 100 LEU A O 1
ATOM 1475 N N . ALA A 1 101 ? 108.964 30.042 70.637 1.000 0 101 ALA A N 1
ATOM 1476 C CA . ALA A 1 101 ? 108.796 29.645 72.011 1.000 0 101 ALA A CA 1
ATOM 1477 C C . ALA A 1 101 ? 109.432 28.276 72.358 1.000 0 101 ALA A C 1
ATOM 1478 O O . ALA A 1 101 ? 110.156 28.261 73.353 1.000 0 101 ALA A O 1
ATOM 1485 N N . ALA A 1 102 ? 109.130 27.220 71.590 1.000 0 102 ALA A N 1
ATOM 1486 C CA . ALA A 1 102 ? 109.826 25.923 71.761 1.000 0 102 ALA A CA 1
ATOM 1487 C C . ALA A 1 102 ? 111.372 26.029 71.755 1.000 0 102 ALA A C 1
ATOM 1488 O O . ALA A 1 102 ? 112.095 25.526 72.582 1.000 0 102 ALA A O 1
ATOM 1495 N N . ALA A 1 103 ? 111.968 26.689 70.741 1.000 0 103 ALA A N 1
ATOM 1496 C CA . ALA A 1 103 ? 113.448 27.030 70.760 1.000 0 103 ALA A CA 1
ATOM 1497 C C . ALA A 1 103 ? 113.939 27.823 72.077 1.000 0 103 ALA A C 1
ATOM 1498 O O . ALA A 1 103 ? 114.936 27.390 72.667 1.000 0 103 ALA A O 1
ATOM 1505 N N . ARG A 1 104 ? 113.183 28.771 72.563 1.000 0 104 ARG A N 1
ATOM 1506 C CA . ARG A 1 104 ? 113.500 29.556 73.762 1.000 0 104 ARG A CA 1
ATOM 1507 C C . ARG A 1 104 ? 113.448 28.640 74.925 1.000 0 104 ARG A C 1
ATOM 1508 O O . ARG A 1 104 ? 114.438 28.523 75.705 1.000 0 104 ARG A O 1
ATOM 1529 N N . ALA A 1 105 ? 112.372 27.841 75.077 1.000 0 105 ALA A N 1
ATOM 1530 C CA . ALA A 1 105 ? 112.284 26.895 76.132 1.000 0 105 ALA A CA 1
ATOM 1531 C C . ALA A 1 105 ? 113.487 25.927 76.096 1.000 0 105 ALA A C 1
ATOM 1532 O O . ALA A 1 105 ? 114.110 25.611 77.067 1.000 0 105 ALA A O 1
ATOM 1539 N N . ALA A 1 106 ? 113.848 25.425 74.919 1.000 0 106 ALA A N 1
ATOM 1540 C CA . ALA A 1 106 ? 115.020 24.496 74.745 1.000 0 106 ALA A CA 1
ATOM 1541 C C . ALA A 1 106 ? 116.347 25.124 75.152 1.000 0 106 ALA A C 1
ATOM 1542 O O . ALA A 1 106 ? 117.143 24.463 75.801 1.000 0 106 ALA A O 1
ATOM 1549 N N . THR A 1 107 ? 116.630 26.371 74.599 1.000 0 107 THR A N 1
ATOM 1550 C CA . THR A 1 107 ? 117.937 26.960 74.496 1.000 0 107 THR A CA 1
ATOM 1551 C C . THR A 1 107 ? 118.307 27.491 75.810 1.000 0 107 THR A C 1
ATOM 1552 O O . THR A 1 107 ? 119.516 27.468 76.154 1.000 0 107 THR A O 1
ATOM 1563 N N . GLU A 1 108 ? 117.325 27.969 76.646 1.000 0 108 GLU A N 1
ATOM 1564 C CA . GLU A 1 108 ? 117.621 28.538 77.973 1.000 0 108 GLU A CA 1
ATOM 1565 C C . GLU A 1 108 ? 117.836 27.335 78.939 1.000 0 108 GLU A C 1
ATOM 1566 O O . GLU A 1 108 ? 118.672 27.525 79.791 1.000 0 108 GLU A O 1
ATOM 1578 N N . GLU A 1 109 ? 117.016 26.208 78.817 1.000 0 109 GLU A N 1
ATOM 1579 C CA . GLU A 1 109 ? 117.205 25.128 79.801 1.000 0 109 GLU A CA 1
ATOM 1580 C C . GLU A 1 109 ? 118.550 24.455 79.389 1.000 0 109 GLU A C 1
ATOM 1581 O O . GLU A 1 109 ? 119.407 24.259 80.269 1.000 0 109 GLU A O 1
ATOM 1593 N N . PHE A 1 110 ? 118.796 24.096 78.143 1.000 0 110 PHE A N 1
ATOM 1594 C CA . PHE A 1 110 ? 119.961 23.266 77.746 1.000 0 110 PHE A CA 1
ATOM 1595 C C . PHE A 1 110 ? 121.178 24.122 77.146 1.000 0 110 PHE A C 1
ATOM 1596 O O . PHE A 1 110 ? 122.274 23.543 77.276 1.000 0 110 PHE A O 1
ATOM 1613 N N . GLY A 1 111 ? 121.080 25.359 76.624 1.000 0 111 GLY A N 1
ATOM 1614 C CA . GLY A 1 111 ? 122.185 26.097 75.982 1.000 0 111 GLY A CA 1
ATOM 1615 C C . GLY A 1 111 ? 122.167 25.775 74.448 1.000 0 111 GLY A C 1
ATOM 1616 O O . GLY A 1 111 ? 121.890 24.691 73.984 1.000 0 111 GLY A O 1
ATOM 1620 N N . GLN A 1 112 ? 122.588 26.766 73.633 1.000 0 112 GLN A N 1
ATOM 1621 C CA . GLN A 1 112 ? 122.445 26.692 72.110 1.000 0 112 GLN A CA 1
ATOM 1622 C C . GLN A 1 112 ? 123.328 25.611 71.455 1.000 0 112 GLN A C 1
ATOM 1623 O O . GLN A 1 112 ? 122.958 25.027 70.438 1.000 0 112 GLN A O 1
ATOM 1637 N N . SER A 1 113 ? 124.451 25.239 72.053 1.000 0 113 SER A N 1
ATOM 1638 C CA . SER A 1 113 ? 125.278 24.154 71.637 1.000 0 113 SER A CA 1
ATOM 1639 C C . SER A 1 113 ? 124.734 22.744 71.969 1.000 0 113 SER A C 1
ATOM 1640 O O . SER A 1 113 ? 125.324 21.824 71.427 1.000 0 113 SER A O 1
ATOM 1648 N N . SER A 1 114 ? 123.760 22.612 72.868 1.000 0 114 SER A N 1
ATOM 1649 C CA . SER A 1 114 ? 123.172 21.292 73.103 1.000 0 114 SER A CA 1
ATOM 1650 C C . SER A 1 114 ? 122.486 20.616 71.888 1.000 0 114 SER A C 1
ATOM 1651 O O . SER A 1 114 ? 122.113 21.294 70.929 1.000 0 114 SER A O 1
ATOM 1659 N N . PRO A 1 115 ? 122.339 19.297 71.860 1.000 0 115 PRO A N 1
ATOM 1660 C CA . PRO A 1 115 ? 121.515 18.642 70.868 1.000 0 115 PRO A CA 1
ATOM 1661 C C . PRO A 1 115 ? 120.064 18.985 70.973 1.000 0 115 PRO A C 1
ATOM 1662 O O . PRO A 1 115 ? 119.494 19.127 69.940 1.000 0 115 PRO A O 1
ATOM 1673 N N . GLN A 1 116 ? 119.447 19.288 72.108 1.000 0 116 GLN A N 1
ATOM 1674 C CA . GLN A 1 116 ? 118.067 19.561 72.335 1.000 0 116 GLN A CA 1
ATOM 1675 C C . GLN A 1 116 ? 117.631 20.884 71.672 1.000 0 116 GLN A C 1
ATOM 1676 O O . GLN A 1 116 ? 116.536 20.888 71.048 1.000 0 116 GLN A O 1
ATOM 1690 N N . ALA A 1 117 ? 118.442 21.899 71.778 1.000 0 117 ALA A N 1
ATOM 1691 C CA . ALA A 1 117 ? 118.333 23.140 71.024 1.000 0 117 ALA A CA 1
ATOM 1692 C C . ALA A 1 117 ? 118.679 23.017 69.567 1.000 0 117 ALA A C 1
ATOM 1693 O O . ALA A 1 117 ? 117.851 23.422 68.769 1.000 0 117 ALA A O 1
ATOM 1700 N N . ARG A 1 118 ? 119.813 22.383 69.139 1.000 0 118 ARG A N 1
ATOM 1701 C CA . ARG A 1 118 ? 119.997 22.040 67.713 1.000 0 118 ARG A CA 1
ATOM 1702 C C . ARG A 1 118 ? 118.644 21.502 67.119 1.000 0 118 ARG A C 1
ATOM 1703 O O . ARG A 1 118 ? 118.161 22.056 66.101 1.000 0 118 ARG A O 1
ATOM 1724 N N . LEU A 1 119 ? 118.002 20.463 67.733 1.000 0 119 LEU A N 1
ATOM 1725 C CA . LEU A 1 119 ? 116.856 19.699 67.178 1.000 0 119 LEU A CA 1
ATOM 1726 C C . LEU A 1 119 ? 115.568 20.660 67.068 1.000 0 119 LEU A C 1
ATOM 1727 O O . LEU A 1 119 ? 114.747 20.514 66.142 1.000 0 119 LEU A O 1
ATOM 1743 N N . ALA A 1 120 ? 115.501 21.684 67.946 1.000 0 120 ALA A N 1
ATOM 1744 C CA . ALA A 1 120 ? 114.568 22.767 67.810 1.000 0 120 ALA A CA 1
ATOM 1745 C C . ALA A 1 120 ? 114.927 23.737 66.647 1.000 0 120 ALA A C 1
ATOM 1746 O O . ALA A 1 120 ? 114.036 23.838 65.747 1.000 0 120 ALA A O 1
ATOM 1753 N N . TRP A 1 121 ? 116.186 24.158 66.450 1.000 0 121 TRP A N 1
ATOM 1754 C CA . TRP A 1 121 ? 116.503 24.913 65.213 1.000 0 121 TRP A CA 1
ATOM 1755 C C . TRP A 1 121 ? 116.515 24.122 63.888 1.000 0 121 TRP A C 1
ATOM 1756 O O . TRP A 1 121 ? 116.238 24.715 62.886 1.000 0 121 TRP A O 1
ATOM 1777 N N . GLU A 1 122 ? 116.764 22.823 63.897 1.000 0 122 GLU A N 1
ATOM 1778 C CA . GLU A 1 122 ? 116.542 21.981 62.762 1.000 0 122 GLU A CA 1
ATOM 1779 C C . GLU A 1 122 ? 115.156 22.103 62.096 1.000 0 122 GLU A C 1
ATOM 1780 O O . GLU A 1 122 ? 114.969 21.906 60.890 1.000 0 122 GLU A O 1
ATOM 1792 N N . THR A 1 123 ? 114.158 22.362 62.941 1.000 0 123 THR A N 1
ATOM 1793 C CA . THR A 1 123 ? 112.737 22.608 62.655 1.000 0 123 THR A CA 1
ATOM 1794 C C . THR A 1 123 ? 112.339 24.054 62.413 1.000 0 123 THR A C 1
ATOM 1795 O O . THR A 1 123 ? 111.556 24.231 61.534 1.000 0 123 THR A O 1
ATOM 1806 N N . VAL A 1 124 ? 112.859 25.068 63.184 1.000 0 124 VAL A N 1
ATOM 1807 C CA . VAL A 1 124 ? 112.794 26.504 62.682 1.000 0 124 VAL A CA 1
ATOM 1808 C C . VAL A 1 124 ? 113.414 26.628 61.326 1.000 0 124 VAL A C 1
ATOM 1809 O O . VAL A 1 124 ? 112.830 27.426 60.533 1.000 0 124 VAL A O 1
ATOM 1822 N N . GLU A 1 125 ? 114.305 25.770 60.862 1.000 0 125 GLU A N 1
ATOM 1823 C CA . GLU A 1 125 ? 114.818 25.814 59.469 1.000 0 125 GLU A CA 1
ATOM 1824 C C . GLU A 1 125 ? 113.744 25.320 58.495 1.000 0 125 GLU A C 1
ATOM 1825 O O . GLU A 1 125 ? 113.549 25.882 57.428 1.000 0 125 GLU A O 1
ATOM 1837 N N . GLU A 1 126 ? 112.997 24.317 58.955 1.000 0 126 GLU A N 1
ATOM 1838 C CA . GLU A 1 126 ? 111.711 23.841 58.239 1.000 0 126 GLU A CA 1
ATOM 1839 C C . GLU A 1 126 ? 110.659 24.869 58.168 1.000 0 126 GLU A C 1
ATOM 1840 O O . GLU A 1 126 ? 110.101 25.092 57.067 1.000 0 126 GLU A O 1
ATOM 1852 N N . ILE A 1 127 ? 110.374 25.481 59.320 1.000 0 127 ILE A N 1
ATOM 1853 C CA . ILE A 1 127 ? 109.163 26.257 59.567 1.000 0 127 ILE A CA 1
ATOM 1854 C C . ILE A 1 127 ? 109.281 27.628 58.847 1.000 0 127 ILE A C 1
ATOM 1855 O O . ILE A 1 127 ? 108.355 28.149 58.157 1.000 0 127 ILE A O 1
ATOM 1871 N N . ALA A 1 128 ? 110.469 28.264 58.879 1.000 0 128 ALA A N 1
ATOM 1872 C CA . ALA A 1 128 ? 110.792 29.582 58.187 1.000 0 128 ALA A CA 1
ATOM 1873 C C . ALA A 1 128 ? 110.539 29.620 56.603 1.000 0 128 ALA A C 1
ATOM 1874 O O . ALA A 1 128 ? 110.301 30.743 56.078 1.000 0 128 ALA A O 1
ATOM 1881 N N . ALA A 1 129 ? 110.571 28.401 56.082 1.000 0 129 ALA A N 1
ATOM 1882 C CA . ALA A 1 129 ? 110.381 27.995 54.693 1.000 0 129 ALA A CA 1
ATOM 1883 C C . ALA A 1 129 ? 108.820 27.993 54.322 1.000 0 129 ALA A C 1
ATOM 1884 O O . ALA A 1 129 ? 108.372 27.438 53.309 1.000 0 129 ALA A O 1
ATOM 1891 N N . SER A 1 130 ? 107.995 28.658 55.138 1.000 0 130 SER A N 1
ATOM 1892 C CA . SER A 1 130 ? 106.509 28.723 55.040 1.000 0 130 SER A CA 1
ATOM 1893 C C . SER A 1 130 ? 106.168 29.321 53.630 1.000 0 130 SER A C 1
ATOM 1894 O O . SER A 1 130 ? 106.942 30.051 53.031 1.000 0 130 SER A O 1
ATOM 1902 N N . PRO A 1 131 ? 104.990 28.972 53.091 1.000 0 131 PRO A N 1
ATOM 1903 C CA . PRO A 1 131 ? 104.477 29.418 51.859 1.000 0 131 PRO A CA 1
ATOM 1904 C C . PRO A 1 131 ? 104.485 30.900 51.557 1.000 0 131 PRO A C 1
ATOM 1905 O O . PRO A 1 131 ? 104.185 31.748 52.381 1.000 0 131 PRO A O 1
ATOM 1916 N N . VAL A 1 132 ? 104.933 31.290 50.354 1.000 0 132 VAL A N 1
ATOM 1917 C CA . VAL A 1 132 ? 105.067 32.657 49.969 1.000 0 132 VAL A CA 1
ATOM 1918 C C . VAL A 1 132 ? 103.799 33.490 49.987 1.000 0 132 VAL A C 1
ATOM 1919 O O . VAL A 1 132 ? 103.904 34.708 50.217 1.000 0 132 VAL A O 1
ATOM 1932 N N . ASP A 1 133 ? 102.634 32.815 49.830 1.000 0 133 ASP A N 1
ATOM 1933 C CA . ASP A 1 133 ? 101.221 33.157 49.907 1.000 0 133 ASP A CA 1
ATOM 1934 C C . ASP A 1 133 ? 100.696 34.488 50.626 1.000 0 133 ASP A C 1
ATOM 1935 O O . ASP A 1 133 ? 100.831 34.574 51.878 1.000 0 133 ASP A O 1
ATOM 1944 N N . ILE A 1 134 ? 100.060 35.450 49.946 1.000 0 134 ILE A N 1
ATOM 1945 C CA . ILE A 1 134 ? 99.567 36.667 50.569 1.000 0 134 ILE A CA 1
ATOM 1946 C C . ILE A 1 134 ? 98.436 36.285 51.594 1.000 0 134 ILE A C 1
ATOM 1947 O O . ILE A 1 134 ? 97.341 35.866 51.170 1.000 0 134 ILE A O 1
ATOM 1963 N N . ARG A 1 135 ? 98.757 36.520 52.857 1.000 0 135 ARG A N 1
ATOM 1964 C CA . ARG A 1 135 ? 97.817 36.153 53.939 1.000 0 135 ARG A CA 1
ATOM 1965 C C . ARG A 1 135 ? 96.536 36.972 54.119 1.000 0 135 ARG A C 1
ATOM 1966 O O . ARG A 1 135 ? 95.719 36.635 54.993 1.000 0 135 ARG A O 1
ATOM 1987 N N . ALA A 1 136 ? 96.350 37.931 53.248 1.000 0 136 ALA A N 1
ATOM 1988 C CA . ALA A 1 136 ? 95.280 38.914 53.194 1.000 0 136 ALA A CA 1
ATOM 1989 C C . ALA A 1 136 ? 93.998 38.595 52.224 1.000 0 136 ALA A C 1
ATOM 1990 O O . ALA A 1 136 ? 94.113 38.644 50.994 1.000 0 136 ALA A O 1
ATOM 1997 N N . PRO A 1 137 ? 92.842 38.209 52.710 1.000 0 137 PRO A N 1
ATOM 1998 C CA . PRO A 1 137 ? 91.716 37.763 51.874 1.000 0 137 PRO A CA 1
ATOM 1999 C C . PRO A 1 137 ? 90.554 38.813 51.552 1.000 0 137 PRO A C 1
ATOM 2000 O O . PRO A 1 137 ? 89.390 38.697 51.906 1.000 0 137 PRO A O 1
ATOM 2011 N N . LEU A 1 138 ? 90.960 39.811 50.807 1.000 0 138 LEU A N 1
ATOM 2012 C CA . LEU A 1 138 ? 90.194 40.922 50.318 1.000 0 138 LEU A CA 1
ATOM 2013 C C . LEU A 1 138 ? 89.245 40.395 49.149 1.000 0 138 LEU A C 1
ATOM 2014 O O . LEU A 1 138 ? 89.674 40.245 48.046 1.000 0 138 LEU A O 1
ATOM 2030 N N . ASP A 1 139 ? 88.020 40.046 49.466 1.000 0 139 ASP A N 1
ATOM 2031 C CA . ASP A 1 139 ? 87.006 39.723 48.359 1.000 0 139 ASP A CA 1
ATOM 2032 C C . ASP A 1 139 ? 87.025 40.705 47.188 1.000 0 139 ASP A C 1
ATOM 2033 O O . ASP A 1 139 ? 87.120 40.211 46.081 1.000 0 139 ASP A O 1
ATOM 2042 N N . GLU A 1 140 ? 86.721 42.010 47.297 1.000 0 140 GLU A N 1
ATOM 2043 C CA . GLU A 1 140 ? 86.945 43.005 46.235 1.000 0 140 GLU A CA 1
ATOM 2044 C C . GLU A 1 140 ? 87.275 44.420 46.697 1.000 0 140 GLU A C 1
ATOM 2045 O O . GLU A 1 140 ? 86.851 44.829 47.796 1.000 0 140 GLU A O 1
ATOM 2057 N N . GLU A 1 141 ? 87.856 45.248 45.849 1.000 0 141 GLU A N 1
ATOM 2058 C CA . GLU A 1 141 ? 88.486 46.620 46.129 1.000 0 141 GLU A CA 1
ATOM 2059 C C . GLU A 1 141 ? 87.386 47.591 46.721 1.000 0 141 GLU A C 1
ATOM 2060 O O . GLU A 1 141 ? 86.268 47.445 46.230 1.000 0 141 GLU A O 1
ATOM 2072 N N . SER A 1 142 ? 87.715 48.393 47.723 1.000 0 142 SER A N 1
ATOM 2073 C CA . SER A 1 142 ? 86.967 49.475 48.395 1.000 0 142 SER A CA 1
ATOM 2074 C C . SER A 1 142 ? 87.530 50.828 47.770 1.000 0 142 SER A C 1
ATOM 2075 O O . SER A 1 142 ? 88.647 51.217 48.123 1.000 0 142 SER A O 1
ATOM 2083 N N . LEU A 1 143 ? 86.745 51.372 46.777 1.000 0 143 LEU A N 1
ATOM 2084 C CA . LEU A 1 143 ? 87.313 52.347 45.868 1.000 0 143 LEU A CA 1
ATOM 2085 C C . LEU A 1 143 ? 86.323 53.535 45.805 1.000 0 143 LEU A C 1
ATOM 2086 O O . LEU A 1 143 ? 85.292 53.516 45.183 1.000 0 143 LEU A O 1
ATOM 2102 N N . ILE A 1 144 ? 86.646 54.612 46.546 1.000 0 144 ILE A N 1
ATOM 2103 C CA . ILE A 1 144 ? 85.582 55.504 47.137 1.000 0 144 ILE A CA 1
ATOM 2104 C C . ILE A 1 144 ? 84.844 56.331 46.099 1.000 0 144 ILE A C 1
ATOM 2105 O O . ILE A 1 144 ? 83.627 56.465 46.291 1.000 0 144 ILE A O 1
ATOM 2121 N N . GLU A 1 145 ? 85.529 56.836 45.143 1.000 0 145 GLU A N 1
ATOM 2122 C CA . GLU A 1 145 ? 85.012 57.492 43.998 1.000 0 145 GLU A CA 1
ATOM 2123 C C . GLU A 1 145 ? 83.905 56.714 43.199 1.000 0 145 GLU A C 1
ATOM 2124 O O . GLU A 1 145 ? 82.912 57.330 42.806 1.000 0 145 GLU A O 1
ATOM 2136 N N . LEU A 1 146 ? 84.078 55.368 42.988 1.000 0 146 LEU A N 1
ATOM 2137 C CA . LEU A 1 146 ? 82.923 54.468 42.615 1.000 0 146 LEU A CA 1
ATOM 2138 C C . LEU A 1 146 ? 81.744 54.477 43.551 1.000 0 146 LEU A C 1
ATOM 2139 O O . LEU A 1 146 ? 80.537 54.549 43.059 1.000 0 146 LEU A O 1
ATOM 2155 N N . ILE A 1 147 ? 81.919 54.431 44.876 1.000 0 147 ILE A N 1
ATOM 2156 C CA . ILE A 1 147 ? 80.811 54.315 45.792 1.000 0 147 ILE A CA 1
ATOM 2157 C C . ILE A 1 147 ? 79.967 55.646 45.814 1.000 0 147 ILE A C 1
ATOM 2158 O O . ILE A 1 147 ? 78.755 55.642 45.528 1.000 0 147 ILE A O 1
ATOM 2174 N N . GLU A 1 148 ? 80.766 56.690 45.835 1.000 0 148 GLU A N 1
ATOM 2175 C CA . GLU A 1 148 ? 80.404 58.087 45.818 1.000 0 148 GLU A CA 1
ATOM 2176 C C . GLU A 1 148 ? 79.790 58.447 44.473 1.000 0 148 GLU A C 1
ATOM 2177 O O . GLU A 1 148 ? 78.711 59.023 44.395 1.000 0 148 GLU A O 1
ATOM 2189 N N . GLY A 1 149 ? 80.296 57.780 43.450 1.000 0 149 GLY A N 1
ATOM 2190 C CA . GLY A 1 149 ? 79.651 57.497 42.093 1.000 0 149 GLY A CA 1
ATOM 2191 C C . GLY A 1 149 ? 78.272 56.815 41.979 1.000 0 149 GLY A C 1
ATOM 2192 O O . GLY A 1 149 ? 77.422 57.487 41.360 1.000 0 149 GLY A O 1
ATOM 2196 N N . SER A 1 150 ? 78.114 55.593 42.469 1.000 0 150 SER A N 1
ATOM 2197 C CA . SER A 1 150 ? 76.948 54.785 42.117 1.000 0 150 SER A CA 1
ATOM 2198 C C . SER A 1 150 ? 75.667 55.344 42.645 1.000 0 150 SER A C 1
ATOM 2199 O O . SER A 1 150 ? 75.628 56.279 43.481 1.000 0 150 SER A O 1
ATOM 2207 N N . GLU A 1 151 ? 74.604 54.804 42.057 1.000 0 151 GLU A N 1
ATOM 2208 C CA . GLU A 1 151 ? 73.221 54.958 42.627 1.000 0 151 GLU A CA 1
ATOM 2209 C C . GLU A 1 151 ? 72.175 53.820 42.513 1.000 0 151 GLU A C 1
ATOM 2210 O O . GLU A 1 151 ? 71.087 53.804 43.055 1.000 0 151 GLU A O 1
ATOM 2222 N N . ALA A 1 152 ? 72.640 52.687 41.831 1.000 0 152 ALA A N 1
ATOM 2223 C CA . ALA A 1 152 ? 71.866 51.481 41.715 1.000 0 152 ALA A CA 1
ATOM 2224 C C . ALA A 1 152 ? 71.390 50.800 43.026 1.000 0 152 ALA A C 1
ATOM 2225 O O . ALA A 1 152 ? 72.232 50.679 43.922 1.000 0 152 ALA A O 1
ATOM 2232 N N . LEU A 1 153 ? 70.110 50.402 43.082 1.000 0 153 LEU A N 1
ATOM 2233 C CA . LEU A 1 153 ? 69.459 49.555 44.165 1.000 0 153 LEU A CA 1
ATOM 2234 C C . LEU A 1 153 ? 69.219 48.039 43.975 1.000 0 153 LEU A C 1
ATOM 2235 O O . LEU A 1 153 ? 69.865 47.240 44.628 1.000 0 153 LEU A O 1
ATOM 2251 N N . GLU A 1 154 ? 68.444 47.634 42.948 1.000 0 154 GLU A N 1
ATOM 2252 C CA . GLU A 1 154 ? 68.243 46.238 42.669 1.000 0 154 GLU A CA 1
ATOM 2253 C C . GLU A 1 154 ? 69.335 45.570 41.832 1.000 0 154 GLU A C 1
ATOM 2254 O O . GLU A 1 154 ? 69.451 44.323 41.941 1.000 0 154 GLU A O 1
ATOM 2266 N N . LYS A 1 155 ? 70.256 46.346 41.232 1.000 0 155 LYS A N 1
ATOM 2267 C CA . LYS A 1 155 ? 71.323 45.864 40.354 1.000 0 155 LYS A CA 1
ATOM 2268 C C . LYS A 1 155 ? 72.682 46.283 40.661 1.000 0 155 LYS A C 1
ATOM 2269 O O . LYS A 1 155 ? 73.603 46.080 39.926 1.000 0 155 LYS A O 1
ATOM 2288 N N . PHE A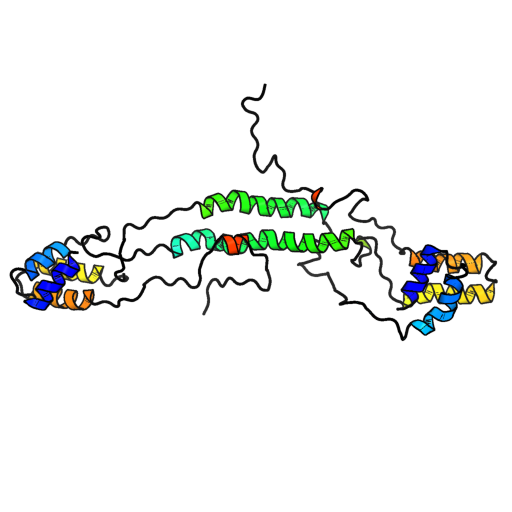 1 156 ? 72.762 46.843 41.884 1.000 0 156 PHE A N 1
ATOM 2289 C CA . PHE A 1 156 ? 73.896 47.076 42.817 1.000 0 156 PHE A CA 1
ATOM 2290 C C . PHE A 1 156 ? 74.834 45.905 42.922 1.000 0 156 PHE A C 1
ATOM 2291 O O . PHE A 1 156 ? 74.355 44.773 42.974 1.000 0 156 PHE A O 1
ATOM 2308 N N . GLN A 1 157 ? 76.170 46.332 43.036 1.000 0 157 GLN A N 1
ATOM 2309 C CA . GLN A 1 157 ? 77.265 45.470 42.705 1.000 0 157 GLN A CA 1
ATOM 2310 C C . GLN A 1 157 ? 78.235 45.091 43.849 1.000 0 157 GLN A C 1
ATOM 2311 O O . GLN A 1 157 ? 79.009 44.191 43.562 1.000 0 157 GLN A O 1
ATOM 2325 N N . ALA A 1 158 ? 78.162 45.708 45.047 1.000 0 158 ALA A N 1
ATOM 2326 C CA . ALA A 1 158 ? 78.854 45.038 46.180 1.000 0 158 ALA A CA 1
ATOM 2327 C C . ALA A 1 158 ? 78.310 43.590 46.368 1.000 0 158 ALA A C 1
ATOM 2328 O O . ALA A 1 158 ? 77.132 43.299 46.220 1.000 0 158 ALA A O 1
ATOM 2335 N N . ALA A 1 159 ? 79.184 42.712 46.726 1.000 0 159 ALA A N 1
ATOM 2336 C CA . ALA A 1 159 ? 78.794 41.588 47.614 1.000 0 159 ALA A CA 1
ATOM 2337 C C . ALA A 1 159 ? 79.637 41.671 48.873 1.000 0 159 ALA A C 1
ATOM 2338 O O . ALA A 1 159 ? 80.771 41.998 48.929 1.000 0 159 ALA A O 1
ATOM 2345 N N . LEU A 1 160 ? 78.902 41.473 49.965 1.000 0 160 LEU A N 1
ATOM 2346 C CA . LEU A 1 160 ? 79.408 41.544 51.318 1.000 0 160 LEU A CA 1
ATOM 2347 C C . LEU A 1 160 ? 78.986 40.229 52.164 1.000 0 160 LEU A C 1
ATOM 2348 O O . LEU A 1 160 ? 77.828 39.973 52.603 1.000 0 160 LEU A O 1
ATOM 2364 N N . GLY A 1 161 ? 79.928 39.264 52.373 1.000 0 161 GLY A N 1
ATOM 2365 C CA . GLY A 1 161 ? 79.681 37.896 52.849 1.000 0 161 GLY A CA 1
ATOM 2366 C C . GLY A 1 161 ? 79.218 36.958 51.656 1.000 0 161 GLY A C 1
ATOM 2367 O O . GLY A 1 161 ? 78.603 37.512 50.680 1.000 0 161 GLY A O 1
ATOM 2371 N N . SER A 1 162 ? 79.444 35.637 51.849 1.000 0 162 SER A N 1
ATOM 2372 C CA . SER A 1 162 ? 79.005 34.598 50.932 1.000 0 162 SER A CA 1
ATOM 2373 C C . SER A 1 162 ? 79.084 33.140 51.588 1.000 0 162 SER A C 1
ATOM 2374 O O . SER A 1 162 ? 79.636 33.101 52.714 1.000 0 162 SER A O 1
ATOM 2382 N N . ARG A 1 163 ? 78.645 32.085 50.839 1.000 0 163 ARG A N 1
ATOM 2383 C CA . ARG A 1 163 ? 78.882 30.632 51.086 1.000 0 163 ARG A CA 1
ATOM 2384 C C . ARG A 1 163 ? 78.498 30.053 52.454 1.000 0 163 ARG A C 1
ATOM 2385 O O . ARG A 1 163 ? 77.928 30.765 53.337 1.000 0 163 ARG A O 1
ATOM 2407 N N . ALA B 1 1 ? 118.444 40.651 57.429 1.000 0 164 ALA B N 1
ATOM 2408 C CA . ALA B 1 1 ? 117.460 40.264 58.402 1.000 0 164 ALA B CA 1
ATOM 2409 C C . ALA B 1 1 ? 117.770 38.918 59.174 1.000 0 164 ALA B C 1
ATOM 2410 O O . ALA B 1 1 ? 118.099 37.917 58.589 1.000 0 164 ALA B O 1
ATOM 2419 N N . ALA B 1 2 ? 117.629 38.954 60.513 1.000 0 165 ALA B N 1
ATOM 2420 C CA . ALA B 1 2 ? 118.044 37.954 61.499 1.000 0 165 ALA B CA 1
ATOM 2421 C C . ALA B 1 2 ? 117.739 36.556 61.005 1.000 0 165 ALA B C 1
ATOM 2422 O O . ALA B 1 2 ? 118.645 35.739 60.940 1.000 0 165 ALA B O 1
ATOM 2429 N N . ILE B 1 3 ? 116.447 36.291 60.638 1.000 0 166 ILE B N 1
ATOM 2430 C CA . ILE B 1 3 ? 116.015 34.922 60.314 1.000 0 166 ILE B CA 1
ATOM 2431 C C . ILE B 1 3 ? 116.483 34.494 58.909 1.000 0 166 ILE B C 1
ATOM 2432 O O . ILE B 1 3 ? 116.804 33.370 58.680 1.000 0 166 ILE B O 1
ATOM 2448 N N . GLU B 1 4 ? 116.742 35.405 58.026 1.000 0 167 GLU B N 1
ATOM 2449 C CA . GLU B 1 4 ? 117.377 35.042 56.731 1.000 0 167 GLU B CA 1
ATOM 2450 C C . GLU B 1 4 ? 118.904 34.817 56.865 1.000 0 167 GLU B C 1
ATOM 2451 O O . GLU B 1 4 ? 119.526 33.956 56.307 1.000 0 167 GLU B O 1
ATOM 2463 N N . ALA B 1 5 ? 119.512 35.556 57.750 1.000 0 168 ALA B N 1
ATOM 2464 C CA . ALA B 1 5 ? 120.946 35.514 58.059 1.000 0 168 ALA B CA 1
ATOM 2465 C C . ALA B 1 5 ? 121.329 34.321 58.957 1.000 0 168 ALA B C 1
ATOM 2466 O O . ALA B 1 5 ? 122.325 33.674 58.773 1.000 0 168 ALA B O 1
ATOM 2473 N N . ALA B 1 6 ? 120.481 34.026 59.949 1.000 0 169 ALA B N 1
ATOM 2474 C CA . ALA B 1 6 ? 120.415 32.786 60.640 1.000 0 169 ALA B CA 1
ATOM 2475 C C . ALA B 1 6 ? 120.244 31.504 59.741 1.000 0 169 ALA B C 1
ATOM 2476 O O . ALA B 1 6 ? 121.153 30.671 59.755 1.000 0 169 ALA B O 1
ATOM 2483 N N . LEU B 1 7 ? 119.218 31.461 58.820 1.000 0 170 LEU B N 1
ATOM 2484 C CA . LEU B 1 7 ? 119.111 30.371 57.795 1.000 0 170 LEU B CA 1
ATOM 2485 C C . LEU B 1 7 ? 120.400 30.138 57.016 1.000 0 170 LEU B C 1
ATOM 2486 O O . LEU B 1 7 ? 120.529 28.924 56.712 1.000 0 170 LEU B O 1
ATOM 2502 N N . ASP B 1 8 ? 121.157 31.126 56.501 1.000 0 171 ASP B N 1
ATOM 2503 C CA . ASP B 1 8 ? 122.132 30.832 55.420 1.000 0 171 ASP B CA 1
ATOM 2504 C C . ASP B 1 8 ? 123.308 30.038 55.925 1.000 0 171 ASP B C 1
ATOM 2505 O O . ASP B 1 8 ? 123.557 28.957 55.383 1.000 0 171 ASP B O 1
ATOM 2514 N N . ALA B 1 9 ? 123.924 30.449 57.061 1.000 0 172 ALA B N 1
ATOM 2515 C CA . ALA B 1 9 ? 124.925 29.652 57.881 1.000 0 172 ALA B CA 1
ATOM 2516 C C . ALA B 1 9 ? 124.261 28.360 58.297 1.000 0 172 ALA B C 1
ATOM 2517 O O . ALA B 1 9 ? 124.905 27.262 58.124 1.000 0 172 ALA B O 1
ATOM 2524 N N . SER B 1 10 ? 122.972 28.356 58.723 1.000 0 173 SER B N 1
ATOM 2525 C CA . SER B 1 10 ? 122.323 27.193 59.235 1.000 0 173 SER B CA 1
ATOM 2526 C C . SER B 1 10 ? 122.236 26.123 58.112 1.000 0 173 SER B C 1
ATOM 2527 O O . SER B 1 10 ? 122.508 24.974 58.406 1.000 0 173 SER B O 1
ATOM 2535 N N . LYS B 1 11 ? 121.690 26.450 56.886 1.000 0 174 LYS B N 1
ATOM 2536 C CA . LYS B 1 11 ? 121.728 25.547 55.712 1.000 0 174 LYS B CA 1
ATOM 2537 C C . LYS B 1 11 ? 123.108 25.103 55.307 1.000 0 174 LYS B C 1
ATOM 2538 O O . LYS B 1 11 ? 123.385 23.880 55.189 1.000 0 174 LYS B O 1
ATOM 2557 N N . LYS B 1 12 ? 123.977 26.052 55.178 1.000 0 175 LYS B N 1
ATOM 2558 C CA . LYS B 1 12 ? 125.507 25.794 54.931 1.000 0 175 LYS B CA 1
ATOM 2559 C C . LYS B 1 12 ? 126.101 24.700 55.796 1.000 0 175 LYS B C 1
ATOM 2560 O O . LYS B 1 12 ? 126.628 23.697 55.294 1.000 0 175 LYS B O 1
ATOM 2579 N N . PHE B 1 13 ? 126.245 25.065 57.088 1.000 0 176 PHE B N 1
ATOM 2580 C CA . PHE B 1 13 ? 127.240 24.410 57.998 1.000 0 176 PHE B CA 1
ATOM 2581 C C . PHE B 1 13 ? 126.649 23.527 59.074 1.000 0 176 PHE B C 1
ATOM 2582 O O . PHE B 1 13 ? 127.377 22.669 59.624 1.000 0 176 PHE B O 1
ATOM 2599 N N . GLY B 1 14 ? 125.402 23.634 59.311 1.000 0 177 GLY B N 1
ATOM 2600 C CA . GLY B 1 14 ? 124.450 22.813 60.028 1.000 0 177 GLY B CA 1
ATOM 2601 C C . GLY B 1 14 ? 124.161 23.514 61.356 1.000 0 177 GLY B C 1
ATOM 2602 O O . GLY B 1 14 ? 124.662 24.574 61.679 1.000 0 177 GLY B O 1
ATOM 2606 N N . SER B 1 15 ? 123.225 22.944 62.122 1.000 0 178 SER B N 1
ATOM 2607 C CA . SER B 1 15 ? 122.813 23.422 63.449 1.000 0 178 SER B CA 1
ATOM 2608 C C . SER B 1 15 ? 123.955 23.393 64.454 1.000 0 178 SER B C 1
ATOM 2609 O O . SER B 1 15 ? 123.910 24.272 65.330 1.000 0 178 SER B O 1
ATOM 2617 N N . THR B 1 16 ? 125.004 22.522 64.317 1.000 0 179 THR B N 1
ATOM 2618 C CA . THR B 1 16 ? 126.141 22.465 65.207 1.000 0 179 THR B CA 1
ATOM 2619 C C . THR B 1 16 ? 127.085 23.701 65.092 1.000 0 179 THR B C 1
ATOM 2620 O O . THR B 1 16 ? 127.698 23.962 66.113 1.000 0 179 THR B O 1
ATOM 2631 N N . SER B 1 17 ? 127.170 24.436 63.998 1.000 0 180 SER B N 1
ATOM 2632 C CA . SER B 1 17 ? 128.130 25.475 63.696 1.000 0 180 SER B CA 1
ATOM 2633 C C . SER B 1 17 ? 128.262 26.657 64.749 1.000 0 180 SER B C 1
ATOM 2634 O O . SER B 1 17 ? 127.322 27.209 65.299 1.000 0 180 SER B O 1
ATOM 2642 N N . SER B 1 18 ? 129.496 26.940 65.066 1.000 0 181 SER B N 1
ATOM 2643 C CA . SER B 1 18 ? 129.987 28.141 65.702 1.000 0 181 SER B CA 1
ATOM 2644 C C . SER B 1 18 ? 129.399 29.439 65.253 1.000 0 181 SER B C 1
ATOM 2645 O O . SER B 1 18 ? 129.450 30.401 66.008 1.000 0 181 SER B O 1
ATOM 2653 N N . GLU B 1 19 ? 128.842 29.546 64.059 1.000 0 182 GLU B N 1
ATOM 2654 C CA . GLU B 1 19 ? 128.258 30.696 63.417 1.000 0 182 GLU B CA 1
ATOM 2655 C C . GLU B 1 19 ? 126.722 30.610 63.528 1.000 0 182 GLU B C 1
ATOM 2656 O O . GLU B 1 19 ? 126.130 31.481 64.100 1.000 0 182 GLU B O 1
ATOM 2668 N N . ALA B 1 20 ? 126.061 29.559 63.015 1.000 0 183 ALA B N 1
ATOM 2669 C CA . ALA B 1 20 ? 124.635 29.193 63.039 1.000 0 183 ALA B CA 1
ATOM 2670 C C . ALA B 1 20 ? 124.010 29.438 64.438 1.000 0 183 ALA B C 1
ATOM 2671 O O . ALA B 1 20 ? 123.056 30.181 64.638 1.000 0 183 ALA B O 1
ATOM 2678 N N . ARG B 1 21 ? 124.628 28.889 65.482 1.000 0 184 ARG B N 1
ATOM 2679 C CA . ARG B 1 21 ? 124.190 28.936 66.956 1.000 0 184 ARG B CA 1
ATOM 2680 C C . ARG B 1 21 ? 124.359 30.298 67.613 1.000 0 184 ARG B C 1
ATOM 2681 O O . ARG B 1 21 ? 123.727 30.612 68.607 1.000 0 184 ARG B O 1
ATOM 2702 N N . VAL B 1 22 ? 125.191 31.223 66.931 1.000 0 185 VAL B N 1
ATOM 2703 C CA . VAL B 1 22 ? 125.257 32.609 67.301 1.000 0 185 VAL B CA 1
ATOM 2704 C C . VAL B 1 22 ? 124.280 33.446 66.494 1.000 0 185 VAL B C 1
ATOM 2705 O O . VAL B 1 22 ? 123.825 34.515 66.976 1.000 0 185 VAL B O 1
ATOM 2718 N N . LEU B 1 23 ? 124.006 33.038 65.244 1.000 0 186 LEU B N 1
ATOM 2719 C CA . LEU B 1 23 ? 123.028 33.655 64.412 1.000 0 186 LEU B CA 1
ATOM 2720 C C . LEU B 1 23 ? 121.605 33.391 64.906 1.000 0 186 LEU B C 1
ATOM 2721 O O . LEU B 1 23 ? 120.800 34.371 64.890 1.000 0 186 LEU B O 1
ATOM 2737 N N . TRP B 1 24 ? 121.245 32.145 65.247 1.000 0 187 TRP B N 1
ATOM 2738 C CA . TRP B 1 24 ? 119.902 31.887 65.838 1.000 0 187 TRP B CA 1
ATOM 2739 C C . TRP B 1 24 ? 119.611 32.631 67.129 1.000 0 187 TRP B C 1
ATOM 2740 O O . TRP B 1 24 ? 118.581 33.257 67.310 1.000 0 187 TRP B O 1
ATOM 2761 N N . ASP B 1 25 ? 120.564 32.803 68.094 1.000 0 188 ASP B N 1
ATOM 2762 C CA . ASP B 1 25 ? 120.450 33.659 69.206 1.000 0 188 ASP B CA 1
ATOM 2763 C C . ASP B 1 25 ? 120.169 35.179 68.916 1.000 0 188 ASP B C 1
ATOM 2764 O O . ASP B 1 25 ? 119.634 35.791 69.795 1.000 0 188 ASP B O 1
ATOM 2773 N N . ILE B 1 26 ? 120.451 35.748 67.714 1.000 0 189 ILE B N 1
ATOM 2774 C CA . ILE B 1 26 ? 119.926 37.092 67.339 1.000 0 189 ILE B CA 1
ATOM 2775 C C . ILE B 1 26 ? 118.463 37.034 66.896 1.000 0 189 ILE B C 1
ATOM 2776 O O . ILE B 1 26 ? 117.732 37.980 67.113 1.000 0 189 ILE B O 1
ATOM 2792 N N . VAL B 1 27 ? 118.032 35.929 66.288 1.000 0 190 VAL B N 1
ATOM 2793 C CA . VAL B 1 27 ? 116.627 35.664 66.025 1.000 0 190 VAL B CA 1
ATOM 2794 C C . VAL B 1 27 ? 115.798 35.575 67.338 1.000 0 190 VAL B C 1
ATOM 2795 O O . VAL B 1 27 ? 114.601 35.842 67.346 1.000 0 190 VAL B O 1
ATOM 2808 N N . GLU B 1 28 ? 116.528 35.232 68.414 1.000 0 191 GLU B N 1
ATOM 2809 C CA . GLU B 1 28 ? 115.912 34.645 69.654 1.000 0 191 GLU B CA 1
ATOM 2810 C C . GLU B 1 28 ? 115.237 35.732 70.554 1.000 0 191 GLU B C 1
ATOM 2811 O O . GLU B 1 28 ? 114.416 35.388 71.378 1.000 0 191 GLU B O 1
ATOM 2823 N N . GLU B 1 29 ? 115.452 37.006 70.325 1.000 0 192 GLU B N 1
ATOM 2824 C CA . GLU B 1 29 ? 114.838 38.074 71.106 1.000 0 192 GLU B CA 1
ATOM 2825 C C . GLU B 1 29 ? 113.239 38.144 71.010 1.000 0 192 GLU B C 1
ATOM 2826 O O . GLU B 1 29 ? 112.607 38.709 71.909 1.000 0 192 GLU B O 1
ATOM 2838 N N . MET B 1 30 ? 112.679 37.808 69.865 1.000 0 193 MET B N 1
ATOM 2839 C CA . MET B 1 30 ? 111.283 37.343 69.636 1.000 0 193 MET B CA 1
ATOM 2840 C C . MET B 1 30 ? 110.236 38.451 69.313 1.000 0 193 MET B C 1
ATOM 2841 O O . MET B 1 30 ? 109.052 38.231 69.332 1.000 0 193 MET B O 1
ATOM 2855 N N . ASP B 1 31 ? 110.643 39.740 69.138 1.000 0 194 ASP B N 1
ATOM 2856 C CA . ASP B 1 31 ? 109.900 40.942 68.642 1.000 0 194 ASP B CA 1
ATOM 2857 C C . ASP B 1 31 ? 109.224 40.588 67.270 1.000 0 194 ASP B C 1
ATOM 2858 O O . ASP B 1 31 ? 109.751 39.940 66.351 1.000 0 194 ASP B O 1
ATOM 2867 N N . ALA B 1 32 ? 108.109 41.212 67.060 1.000 0 195 ALA B N 1
ATOM 2868 C CA . ALA B 1 32 ? 107.348 41.191 65.784 1.000 0 195 ALA B CA 1
ATOM 2869 C C . ALA B 1 32 ? 107.636 42.566 65.143 1.000 0 195 ALA B C 1
ATOM 2870 O O . ALA B 1 32 ? 107.874 42.667 63.952 1.000 0 195 ALA B O 1
ATOM 2877 N N . SER B 1 33 ? 107.585 43.635 65.941 1.000 0 196 SER B N 1
ATOM 2878 C CA . SER B 1 33 ? 107.846 45.053 65.516 1.000 0 196 SER B CA 1
ATOM 2879 C C . SER B 1 33 ? 109.268 45.426 65.325 1.000 0 196 SER B C 1
ATOM 2880 O O . SER B 1 33 ? 109.683 46.476 65.753 1.000 0 196 SER B O 1
ATOM 2888 N N . ASP B 1 34 ? 109.958 44.486 64.630 1.000 0 197 ASP B N 1
ATOM 2889 C CA . ASP B 1 34 ? 111.425 44.634 64.363 1.000 0 197 ASP B CA 1
ATOM 2890 C C . ASP B 1 34 ? 111.592 44.200 62.969 1.000 0 197 ASP B C 1
ATOM 2891 O O . ASP B 1 34 ? 111.570 42.996 62.824 1.000 0 197 ASP B O 1
ATOM 2900 N N . ASN B 1 35 ? 111.754 45.059 61.986 1.000 0 198 ASN B N 1
ATOM 2901 C CA . ASN B 1 35 ? 111.774 44.387 60.658 1.000 0 198 ASN B CA 1
ATOM 2902 C C . ASN B 1 35 ? 113.173 43.921 60.302 1.000 0 198 ASN B C 1
ATOM 2903 O O . ASN B 1 35 ? 113.355 43.190 59.377 1.000 0 198 ASN B O 1
ATOM 2914 N N . SER B 1 36 ? 114.161 44.200 61.210 1.000 0 199 SER B N 1
ATOM 2915 C CA . SER B 1 36 ? 115.479 43.701 61.127 1.000 0 199 SER B CA 1
ATOM 2916 C C . SER B 1 36 ? 115.486 42.192 61.628 1.000 0 199 SER B C 1
ATOM 2917 O O . SER B 1 36 ? 116.562 41.614 61.381 1.000 0 199 SER B O 1
ATOM 2925 N N . VAL B 1 37 ? 114.397 41.635 62.169 1.000 0 200 VAL B N 1
ATOM 2926 C CA . VAL B 1 37 ? 114.238 40.211 62.364 1.000 0 200 VAL B CA 1
ATOM 2927 C C . VAL B 1 37 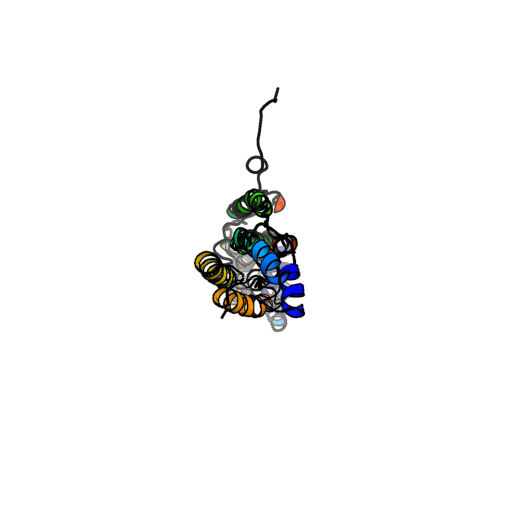? 113.847 39.492 61.047 1.000 0 200 VAL B C 1
ATOM 2928 O O . VAL B 1 37 ? 114.579 38.567 60.606 1.000 0 200 VAL B O 1
ATOM 2941 N N . ALA B 1 38 ? 112.787 39.965 60.396 1.000 0 201 ALA B N 1
ATOM 2942 C CA . ALA B 1 38 ? 112.215 39.582 59.124 1.000 0 201 ALA B CA 1
ATOM 2943 C C . ALA B 1 38 ? 111.353 40.755 58.559 1.000 0 201 ALA B C 1
ATOM 2944 O O . ALA B 1 38 ? 110.504 41.297 59.342 1.000 0 201 ALA B O 1
ATOM 2951 N N . SER B 1 39 ? 111.273 40.858 57.233 1.000 0 202 SER B N 1
ATOM 2952 C CA . SER B 1 39 ? 110.466 41.977 56.584 1.000 0 202 SER B CA 1
ATOM 2953 C C . SER B 1 39 ? 109.096 41.404 56.260 1.000 0 202 SER B C 1
ATOM 2954 O O . SER B 1 39 ? 108.793 41.047 55.119 1.000 0 202 SER B O 1
ATOM 2962 N N . LYS B 1 40 ? 108.336 41.417 57.382 1.000 0 203 LYS B N 1
ATOM 2963 C CA . LYS B 1 40 ? 106.858 41.270 57.361 1.000 0 203 LYS B CA 1
ATOM 2964 C C . LYS B 1 40 ? 106.002 42.062 56.328 1.000 0 203 LYS B C 1
ATOM 2965 O O . LYS B 1 40 ? 105.963 43.320 56.278 1.000 0 203 LYS B O 1
ATOM 2984 N N . ALA B 1 41 ? 105.290 41.288 55.546 1.000 0 204 ALA B N 1
ATOM 2985 C CA . ALA B 1 41 ? 104.081 41.969 54.979 1.000 0 204 ALA B CA 1
ATOM 2986 C C . ALA B 1 41 ? 103.273 42.633 56.089 1.000 0 204 ALA B C 1
ATOM 2987 O O . ALA B 1 41 ? 103.167 42.016 57.190 1.000 0 204 ALA B O 1
ATOM 2994 N N . PRO B 1 42 ? 102.711 43.807 55.963 1.000 0 205 PRO B N 1
ATOM 2995 C CA . PRO B 1 42 ? 101.657 44.353 56.877 1.000 0 205 PRO B CA 1
ATOM 2996 C C . PRO B 1 42 ? 100.337 43.629 56.656 1.000 0 205 PRO B C 1
ATOM 2997 O O . PRO B 1 42 ? 100.172 43.065 55.602 1.000 0 205 PRO B O 1
ATOM 3008 N N . ILE B 1 43 ? 99.319 43.719 57.557 1.000 0 206 ILE B N 1
ATOM 3009 C CA . ILE B 1 43 ? 97.952 43.185 57.281 1.000 0 206 ILE B CA 1
ATOM 3010 C C . ILE B 1 43 ? 97.000 44.051 58.109 1.000 0 206 ILE B C 1
ATOM 3011 O O . ILE B 1 43 ? 96.878 43.890 59.366 1.000 0 206 ILE B O 1
ATOM 3027 N N . VAL B 1 44 ? 96.235 44.998 57.474 1.000 0 207 VAL B N 1
ATOM 3028 C CA . VAL B 1 44 ? 95.404 46.085 58.034 1.000 0 207 VAL B CA 1
ATOM 3029 C C . VAL B 1 44 ? 94.573 46.768 56.836 1.000 0 207 VAL B C 1
ATOM 3030 O O . VAL B 1 44 ? 94.071 47.905 56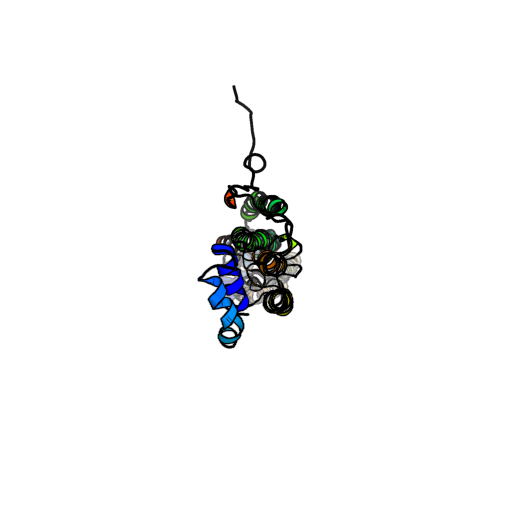.991 1.000 0 207 VAL B O 1
ATOM 3043 N N . ASP B 1 45 ? 94.444 46.119 55.633 1.000 0 208 ASP B N 1
ATOM 3044 C CA . ASP B 1 45 ? 93.550 46.554 54.567 1.000 0 208 ASP B CA 1
ATOM 3045 C C . ASP B 1 45 ? 92.081 46.407 54.988 1.000 0 208 ASP B C 1
ATOM 3046 O O . ASP B 1 45 ? 91.321 47.338 54.851 1.000 0 208 ASP B O 1
ATOM 3055 N N . SER B 1 46 ? 91.748 45.201 55.402 1.000 0 209 SER B N 1
ATOM 3056 C CA . SER B 1 46 ? 90.370 44.974 55.854 1.000 0 209 SER B CA 1
ATOM 3057 C C . SER B 1 46 ? 89.983 45.891 56.992 1.000 0 209 SER B C 1
ATOM 3058 O O . SER B 1 46 ? 88.843 46.294 57.105 1.000 0 209 SER B O 1
ATOM 3066 N N . GLU B 1 47 ? 90.977 46.424 57.740 1.000 0 210 GLU B N 1
ATOM 3067 C CA . GLU B 1 47 ? 90.669 47.221 58.950 1.000 0 210 GLU B CA 1
ATOM 3068 C C . GLU B 1 47 ? 90.230 48.608 58.600 1.000 0 210 GLU B C 1
ATOM 3069 O O . GLU B 1 47 ? 89.580 49.317 59.358 1.000 0 210 GLU B O 1
ATOM 3081 N N . TYR B 1 48 ? 90.617 49.080 57.361 1.000 0 211 TYR B N 1
ATOM 3082 C CA . TYR B 1 48 ? 90.069 50.240 56.790 1.000 0 211 TYR B CA 1
ATOM 3083 C C . TYR B 1 48 ? 88.702 49.927 56.308 1.000 0 211 TYR B C 1
ATOM 3084 O O . TYR B 1 48 ? 87.782 50.689 56.709 1.000 0 211 TYR B O 1
ATOM 3102 N N . GLU B 1 49 ? 88.454 48.998 55.431 1.000 0 212 GLU B N 1
ATOM 3103 C CA . GLU B 1 49 ? 87.158 48.680 54.774 1.000 0 212 GLU B CA 1
ATOM 3104 C C . GLU B 1 49 ? 85.941 48.442 55.678 1.000 0 212 GLU B C 1
ATOM 3105 O O . GLU B 1 49 ? 84.851 49.009 55.544 1.000 0 212 GLU B O 1
ATOM 3117 N N . ALA B 1 50 ? 86.214 47.705 56.765 1.000 0 213 ALA B N 1
ATOM 3118 C CA . ALA B 1 50 ? 85.365 47.371 57.836 1.000 0 213 ALA B CA 1
ATOM 3119 C C . ALA B 1 50 ? 84.720 48.602 58.518 1.000 0 213 ALA B C 1
ATOM 3120 O O . ALA B 1 50 ? 83.557 48.651 58.799 1.000 0 213 ALA B O 1
ATOM 3127 N N . LYS B 1 51 ? 85.490 49.660 58.721 1.000 0 214 LYS B N 1
ATOM 3128 C CA . LYS B 1 51 ? 85.034 50.938 59.214 1.000 0 214 LYS B CA 1
ATOM 3129 C C . LYS B 1 51 ? 84.145 51.726 58.183 1.000 0 214 LYS B C 1
ATOM 3130 O O . LYS B 1 51 ? 83.255 52.401 58.592 1.000 0 214 LYS B O 1
ATOM 3149 N N . VAL B 1 52 ? 84.404 51.474 56.818 1.000 0 215 VAL B N 1
ATOM 3150 C CA . VAL B 1 52 ? 83.350 51.956 55.826 1.000 0 215 VAL B CA 1
ATOM 3151 C C . VAL B 1 52 ? 82.387 50.964 55.355 1.000 0 215 VAL B C 1
ATOM 3152 O O . VAL B 1 52 ? 81.459 51.433 54.665 1.000 0 215 VAL B O 1
ATOM 3165 N N . LYS B 1 53 ? 82.327 49.738 55.893 1.000 0 216 LYS B N 1
ATOM 3166 C CA . LYS B 1 53 ? 81.518 48.606 55.403 1.000 0 216 LYS B CA 1
ATOM 3167 C C . LYS B 1 53 ? 79.995 48.757 55.400 1.000 0 216 LYS B C 1
ATOM 3168 O O . LYS B 1 53 ? 79.396 48.204 54.505 1.000 0 216 LYS B O 1
ATOM 3187 N N . SER B 1 54 ? 79.454 49.476 56.370 1.000 0 217 SER B N 1
ATOM 3188 C CA . SER B 1 54 ? 77.992 49.892 56.354 1.000 0 217 SER B CA 1
ATOM 3189 C C . SER B 1 54 ? 77.767 51.209 55.696 1.000 0 217 SER B C 1
ATOM 3190 O O . SER B 1 54 ? 76.725 51.432 55.068 1.000 0 217 SER B O 1
ATOM 3198 N N . LEU B 1 55 ? 78.751 52.110 55.663 1.000 0 218 LEU B N 1
ATOM 3199 C CA . LEU B 1 55 ? 78.748 53.294 54.858 1.000 0 218 LEU B CA 1
ATOM 3200 C C . LEU B 1 55 ? 78.675 52.994 53.392 1.000 0 218 LEU B C 1
ATOM 3201 O O . LEU B 1 55 ? 78.067 53.739 52.643 1.000 0 218 LEU B O 1
ATOM 3217 N N . CYS B 1 56 ? 79.103 51.821 52.958 1.000 0 219 CYS B N 1
ATOM 3218 C CA . CYS B 1 56 ? 79.200 51.248 51.575 1.000 0 219 CYS B CA 1
ATOM 3219 C C . CYS B 1 56 ? 77.969 50.562 51.057 1.000 0 219 CYS B C 1
ATOM 3220 O O . CYS B 1 56 ? 77.841 50.236 49.875 1.000 0 219 CYS B O 1
ATOM 3228 N N . GLN B 1 57 ? 77.015 50.511 51.970 1.000 0 220 GLN B N 1
ATOM 3229 C CA . GLN B 1 57 ? 75.510 50.286 51.712 1.000 0 220 GLN B CA 1
ATOM 3230 C C . GLN B 1 57 ? 74.765 51.671 51.844 1.000 0 220 GLN B C 1
ATOM 3231 O O . GLN B 1 57 ? 74.034 51.992 50.913 1.000 0 220 GLN B O 1
ATOM 3245 N N . MET B 1 58 ? 74.858 52.287 53.047 1.000 0 221 MET B N 1
ATOM 3246 C CA . MET B 1 58 ? 74.075 53.507 53.356 1.000 0 221 MET B CA 1
ATOM 3247 C C . MET B 1 58 ? 74.326 54.491 52.251 1.000 0 221 MET B C 1
ATOM 3248 O O . MET B 1 58 ? 73.296 54.984 51.837 1.000 0 221 MET B O 1
ATOM 3262 N N . LEU B 1 59 ? 75.532 54.864 51.887 1.000 0 222 LEU B N 1
ATOM 3263 C CA . LEU B 1 59 ? 75.853 56.035 51.173 1.000 0 222 LEU B CA 1
ATOM 3264 C C . LEU B 1 59 ? 75.111 56.180 49.824 1.000 0 222 LEU B C 1
ATOM 3265 O O . LEU B 1 59 ? 74.539 57.257 49.626 1.000 0 222 LEU B O 1
ATOM 3281 N N . THR B 1 60 ? 75.069 55.116 49.062 1.000 0 223 THR B N 1
ATOM 3282 C CA . THR B 1 60 ? 74.187 55.023 47.895 1.000 0 223 THR B CA 1
ATOM 3283 C C . THR B 1 60 ? 72.721 54.949 48.166 1.000 0 223 THR B C 1
ATOM 3284 O O . THR B 1 60 ? 71.885 55.639 47.501 1.000 0 223 THR B O 1
ATOM 3295 N N . LYS B 1 61 ? 72.198 54.085 49.060 1.000 0 224 LYS B N 1
ATOM 3296 C CA . LYS B 1 61 ? 70.756 53.988 49.420 1.000 0 224 LYS B CA 1
ATOM 3297 C C . LYS B 1 61 ? 70.163 55.296 49.802 1.000 0 224 LYS B C 1
ATOM 3298 O O . LYS B 1 61 ? 68.944 55.368 49.574 1.000 0 224 LYS B O 1
ATOM 3317 N N . THR B 1 62 ? 71.002 56.203 50.384 1.000 0 225 THR B N 1
ATOM 3318 C CA . THR B 1 62 ? 70.535 57.587 50.781 1.000 0 225 THR B CA 1
ATOM 3319 C C . THR B 1 62 ? 70.657 58.592 49.612 1.000 0 225 THR B C 1
ATOM 3320 O O . THR B 1 62 ? 70.438 59.803 49.763 1.000 0 225 THR B O 1
ATOM 3331 N N . LYS B 1 63 ? 70.894 58.103 48.430 1.000 0 226 LYS B N 1
ATOM 3332 C CA . LYS B 1 63 ? 70.994 58.965 47.198 1.000 0 226 LYS B CA 1
ATOM 3333 C C . LYS B 1 63 ? 70.232 58.416 45.983 1.000 0 226 LYS B C 1
ATOM 3334 O O . LYS B 1 63 ? 69.634 59.130 45.252 1.000 0 226 LYS B O 1
ATOM 3353 N N . ALA B 1 64 ? 70.162 57.077 46.045 1.000 0 227 ALA B N 1
ATOM 3354 C CA . ALA B 1 64 ? 69.233 56.246 45.267 1.000 0 227 ALA B CA 1
ATOM 3355 C C . ALA B 1 64 ? 67.695 56.578 45.512 1.000 0 227 ALA B C 1
ATOM 3356 O O . ALA B 1 64 ? 66.955 56.576 44.508 1.000 0 227 ALA B O 1
ATOM 3363 N N . GLU B 1 65 ? 67.308 56.918 46.733 1.000 0 228 GLU B N 1
ATOM 3364 C CA . GLU B 1 65 ? 65.974 57.328 47.032 1.000 0 228 GLU B CA 1
ATOM 3365 C C . GLU B 1 65 ? 65.693 58.758 46.532 1.000 0 228 GLU B C 1
ATOM 3366 O O . GLU B 1 65 ? 64.586 59.033 45.946 1.000 0 228 GLU B O 1
ATOM 3378 N N . LEU B 1 66 ? 66.738 59.591 46.489 1.000 0 229 LEU B N 1
ATOM 3379 C CA . LEU B 1 66 ? 66.680 60.927 45.962 1.000 0 229 LEU B CA 1
ATOM 3380 C C . LEU B 1 66 ? 66.518 60.798 44.424 1.000 0 229 LEU B C 1
ATOM 3381 O O . LEU B 1 66 ? 65.604 61.356 43.882 1.000 0 229 LEU B O 1
ATOM 3397 N N . ASP B 1 67 ? 67.392 60.039 43.788 1.000 0 230 ASP B N 1
ATOM 3398 C CA . ASP B 1 67 ? 67.438 59.708 42.315 1.000 0 230 ASP B CA 1
ATOM 3399 C C . ASP B 1 67 ? 66.000 59.352 41.881 1.000 0 230 ASP B C 1
ATOM 3400 O O . ASP B 1 67 ? 65.541 59.935 40.907 1.000 0 230 ASP B O 1
ATOM 3409 N N . GLN B 1 68 ? 65.351 58.393 42.633 1.000 0 231 GLN B N 1
ATOM 3410 C CA . GLN B 1 68 ? 63.999 57.943 42.285 1.000 0 231 GLN B CA 1
ATOM 3411 C C . GLN B 1 68 ? 62.968 59.041 42.325 1.000 0 231 GLN B C 1
ATOM 3412 O O . GLN B 1 68 ? 62.222 59.217 41.373 1.000 0 231 GLN B O 1
ATOM 3426 N N . VAL B 1 69 ? 62.838 59.594 43.489 1.000 0 232 VAL B N 1
ATOM 3427 C CA . VAL B 1 69 ? 62.025 60.867 43.606 1.000 0 232 VAL B CA 1
ATOM 3428 C C . VAL B 1 69 ? 62.296 61.983 42.587 1.000 0 232 VAL B C 1
ATOM 3429 O O . VAL B 1 69 ? 61.400 62.604 42.107 1.000 0 232 VAL B O 1
ATOM 3442 N N . LYS B 1 70 ? 63.517 62.087 42.098 1.000 0 233 LYS B N 1
ATOM 3443 C CA . LYS B 1 70 ? 63.848 63.119 41.110 1.000 0 233 LYS B CA 1
ATOM 3444 C C . LYS B 1 70 ? 63.268 62.709 39.739 1.000 0 233 LYS B C 1
ATOM 3445 O O . LYS B 1 70 ? 62.571 63.460 39.053 1.000 0 233 LYS B O 1
ATOM 3464 N N . ALA B 1 71 ? 63.371 61.389 39.488 1.000 0 234 ALA B N 1
ATOM 3465 C CA . ALA B 1 71 ? 62.669 60.750 38.341 1.000 0 234 ALA B CA 1
ATOM 3466 C C . ALA B 1 71 ? 61.150 60.933 38.296 1.000 0 234 ALA B C 1
ATOM 3467 O O . ALA B 1 71 ? 60.607 61.507 37.388 1.000 0 234 ALA B O 1
ATOM 3474 N N . LEU B 1 72 ? 60.563 60.663 39.490 1.000 0 235 LEU B N 1
ATOM 3475 C CA . LEU B 1 72 ? 59.103 60.824 39.878 1.000 0 235 LEU B CA 1
ATOM 3476 C C . LEU B 1 72 ? 58.654 62.310 39.942 1.000 0 235 LEU B C 1
ATOM 3477 O O . LEU B 1 72 ? 57.550 62.607 39.475 1.000 0 235 LEU B O 1
ATOM 3493 N N . ALA B 1 73 ? 59.601 63.242 40.154 1.000 0 236 ALA B N 1
ATOM 3494 C CA . ALA B 1 73 ? 59.387 64.718 40.190 1.000 0 236 ALA B CA 1
ATOM 3495 C C . ALA B 1 73 ? 59.239 65.382 38.784 1.000 0 236 ALA B C 1
ATOM 3496 O O . ALA B 1 73 ? 58.333 66.185 38.626 1.000 0 236 ALA B O 1
ATOM 3503 N N . ASP B 1 74 ? 59.847 64.763 37.747 1.000 0 237 ASP B N 1
ATOM 3504 C CA . ASP B 1 74 ? 59.570 65.137 36.403 1.000 0 237 ASP B CA 1
ATOM 3505 C C . ASP B 1 74 ? 58.198 64.805 35.795 1.000 0 237 ASP B C 1
ATOM 3506 O O . ASP B 1 74 ? 57.626 65.512 34.970 1.000 0 237 ASP B O 1
ATOM 3515 N N . ASP B 1 75 ? 57.566 63.744 36.195 1.000 0 238 ASP B N 1
ATOM 3516 C CA . ASP B 1 75 ? 56.269 63.246 35.752 1.000 0 238 ASP B CA 1
ATOM 3517 C C . ASP B 1 75 ? 55.227 63.831 36.693 1.000 0 238 ASP B C 1
ATOM 3518 O O . ASP B 1 75 ? 54.222 64.202 36.159 1.000 0 238 ASP B O 1
ATOM 3527 N N . LEU B 1 76 ? 55.492 64.192 37.952 1.000 0 239 LEU B N 1
ATOM 3528 C CA . LEU B 1 76 ? 54.502 65.127 38.560 1.000 0 239 LEU B CA 1
ATOM 3529 C C . LEU B 1 76 ? 54.414 66.549 37.951 1.000 0 239 LEU B C 1
ATOM 3530 O O . LEU B 1 76 ? 53.329 67.162 37.700 1.000 0 239 LEU B O 1
ATOM 3546 N N . LYS B 1 77 ? 55.524 67.110 37.568 1.000 0 240 LYS B N 1
ATOM 3547 C CA . LYS B 1 77 ? 55.677 68.399 36.873 1.000 0 240 LYS B CA 1
ATOM 3548 C C . LYS B 1 77 ? 55.268 68.383 35.407 1.000 0 240 LYS B C 1
ATOM 3549 O O . LYS B 1 77 ? 54.726 69.361 35.000 1.000 0 240 LYS B O 1
ATOM 3568 N N . GLY B 1 78 ? 55.423 67.283 34.714 1.000 0 241 GLY B N 1
ATOM 3569 C CA . GLY B 1 78 ? 54.794 67.006 33.407 1.000 0 241 GLY B CA 1
ATOM 3570 C C . GLY B 1 78 ? 53.328 66.568 33.366 1.000 0 241 GLY B C 1
ATOM 3571 O O . GLY B 1 78 ? 52.719 66.590 32.356 1.000 0 241 GLY B O 1
ATOM 3575 N N . VAL B 1 79 ? 52.737 66.401 34.601 1.000 0 242 VAL B N 1
ATOM 3576 C CA . VAL B 1 79 ? 51.356 65.917 34.744 1.000 0 242 VAL B CA 1
ATOM 3577 C C . VAL B 1 79 ? 51.215 64.508 34.063 1.000 0 242 VAL B C 1
ATOM 3578 O O . VAL B 1 79 ? 50.197 64.189 33.489 1.000 0 242 VAL B O 1
ATOM 3591 N N . LYS B 1 80 ? 52.268 63.665 34.124 1.000 0 243 LYS B N 1
ATOM 3592 C CA . LYS B 1 80 ? 52.474 62.459 33.334 1.000 0 243 LYS B CA 1
ATOM 3593 C C . LYS B 1 80 ? 52.386 61.141 34.184 1.000 0 243 LYS B C 1
ATOM 3594 O O . LYS B 1 80 ? 52.940 60.077 33.865 1.000 0 243 LYS B O 1
ATOM 3613 N N . LEU B 1 81 ? 51.678 61.222 35.338 1.000 0 244 LEU B N 1
ATOM 3614 C CA . LEU B 1 81 ? 51.191 60.149 36.097 1.000 0 244 LEU B CA 1
ATOM 3615 C C . LEU B 1 81 ? 49.689 60.220 36.333 1.000 0 244 LEU B C 1
ATOM 3616 O O . LEU B 1 81 ? 49.153 61.252 36.675 1.000 0 244 LEU B O 1
ATOM 3632 N N . ALA B 1 82 ? 49.053 59.062 36.260 1.000 0 245 ALA B N 1
ATOM 3633 C CA . ALA B 1 82 ? 47.650 58.830 36.545 1.000 0 245 ALA B CA 1
ATOM 3634 C C . ALA B 1 82 ? 47.281 58.892 38.078 1.000 0 245 ALA B C 1
ATOM 3635 O O . ALA B 1 82 ? 47.614 57.902 38.779 1.000 0 245 ALA B O 1
ATOM 3642 N N . SER B 1 83 ? 46.420 59.804 38.542 1.000 0 246 SER B N 1
ATOM 3643 C CA . SER B 1 83 ? 45.997 59.873 39.940 1.000 0 246 SER B CA 1
ATOM 3644 C C . SER B 1 83 ? 44.924 60.921 40.035 1.000 0 246 SER B C 1
ATOM 3645 O O . SER B 1 83 ? 45.241 62.110 39.770 1.000 0 246 SER B O 1
ATOM 3653 N N . PRO B 1 84 ? 43.715 60.630 40.521 1.000 0 247 PRO B N 1
ATOM 3654 C CA . PRO B 1 84 ? 42.743 61.552 41.083 1.000 0 247 PRO B CA 1
ATOM 3655 C C . PRO B 1 84 ? 43.351 62.535 42.179 1.000 0 247 PRO B C 1
ATOM 3656 O O . PRO B 1 84 ? 43.286 63.734 42.016 1.000 0 247 PRO B O 1
ATOM 3667 N N . SER B 1 85 ? 44.205 61.940 43.107 1.000 0 248 SER B N 1
ATOM 3668 C CA . SER B 1 85 ? 45.052 62.730 44.077 1.000 0 248 SER B CA 1
ATOM 3669 C C . SER B 1 85 ? 46.159 63.689 43.482 1.000 0 248 SER B C 1
ATOM 3670 O O . SER B 1 85 ? 46.740 64.460 44.256 1.000 0 248 SER B O 1
ATOM 3678 N N . VAL B 1 86 ? 46.535 63.563 42.212 1.000 0 249 VAL B N 1
ATOM 3679 C CA . VAL B 1 86 ? 47.253 64.595 41.467 1.000 0 249 VAL B CA 1
ATOM 3680 C C . VAL B 1 86 ? 46.233 65.645 40.826 1.000 0 249 VAL B C 1
ATOM 3681 O O . VAL B 1 86 ? 46.619 66.775 40.698 1.000 0 249 VAL B O 1
ATOM 3694 N N . GLY B 1 87 ? 45.041 65.167 40.393 1.000 0 250 GLY B N 1
ATOM 3695 C CA . GLY B 1 87 ? 44.008 65.815 39.612 1.000 0 250 GLY B CA 1
ATOM 3696 C C . GLY B 1 87 ? 43.668 65.132 38.297 1.000 0 250 GLY B C 1
ATOM 3697 O O . GLY B 1 87 ? 42.621 65.209 37.722 1.000 0 250 GLY B O 1
ATOM 3701 N N . SER B 1 88 ? 44.628 64.348 37.757 1.000 0 251 SER B N 1
ATOM 3702 C CA . SER B 1 88 ? 44.673 63.505 36.565 1.000 0 251 SER B CA 1
ATOM 3703 C C . SER B 1 88 ? 43.827 62.154 36.807 1.000 0 251 SER B C 1
ATOM 3704 O O . SER B 1 88 ? 44.414 61.103 36.738 1.000 0 251 SER B O 1
ATOM 3712 N N . SER B 1 89 ? 42.506 62.428 36.975 1.000 0 252 SER B N 1
ATOM 3713 C CA . SER B 1 89 ? 41.545 61.282 36.880 1.000 0 252 SER B CA 1
ATOM 3714 C C . SER B 1 89 ? 41.540 60.554 35.533 1.000 0 252 SER B C 1
ATOM 3715 O O . SER B 1 89 ? 41.605 61.197 34.442 1.000 0 252 SER B O 1
ATOM 3723 N N . ALA B 1 90 ? 41.418 59.271 35.555 1.000 0 253 ALA B N 1
ATOM 3724 C CA . ALA B 1 90 ? 41.638 58.364 34.426 1.000 0 253 ALA B CA 1
ATOM 3725 C C . ALA B 1 90 ? 40.449 57.426 34.312 1.000 0 253 ALA B C 1
ATOM 3726 O O . ALA B 1 90 ? 40.613 56.218 34.578 1.000 0 253 ALA B O 1
ATOM 3733 N N . PRO B 1 91 ? 39.241 57.825 33.815 1.000 0 254 PRO B N 1
ATOM 3734 C CA . PRO B 1 91 ? 38.173 56.874 33.438 1.000 0 254 PRO B CA 1
ATOM 3735 C C . PRO B 1 91 ? 38.523 55.903 32.256 1.000 0 254 PRO B C 1
ATOM 3736 O O . PRO B 1 91 ? 39.366 56.202 31.448 1.000 0 254 PRO B O 1
ATOM 3747 N N . ASP B 1 92 ? 38.035 54.636 32.457 1.000 0 255 ASP B N 1
ATOM 3748 C CA . ASP B 1 92 ? 37.930 53.677 31.316 1.000 0 255 ASP B CA 1
ATOM 3749 C C . ASP B 1 92 ? 37.049 54.148 30.142 1.000 0 255 ASP B C 1
ATOM 3750 O O . ASP B 1 92 ? 36.295 55.062 30.245 1.000 0 255 ASP B O 1
ATOM 3759 N N . ASP B 1 93 ? 37.205 53.611 28.928 1.000 0 256 ASP B N 1
ATOM 3760 C CA . ASP B 1 93 ? 36.381 53.987 27.773 1.000 0 256 ASP B CA 1
ATOM 3761 C C . ASP B 1 93 ? 34.850 53.873 27.951 1.000 0 256 ASP B C 1
ATOM 3762 O O . ASP B 1 93 ? 34.269 54.789 27.485 1.000 0 256 ASP B O 1
ATOM 3771 N N . SER B 1 94 ? 34.435 52.950 28.728 1.000 0 257 SER B N 1
ATOM 3772 C CA . SER B 1 94 ? 33.050 52.676 28.998 1.000 0 257 SER B CA 1
ATOM 3773 C C . SER B 1 94 ? 32.386 53.816 29.762 1.000 0 257 SER B C 1
ATOM 3774 O O . SER B 1 94 ? 31.256 54.101 29.415 1.000 0 257 SER B O 1
ATOM 3782 N N . VAL B 1 95 ? 33.014 54.467 30.723 1.000 0 258 VAL B N 1
ATOM 3783 C CA . VAL B 1 95 ? 32.580 55.765 31.382 1.000 0 258 VAL B CA 1
ATOM 3784 C C . VAL B 1 95 ? 32.471 56.981 30.414 1.000 0 258 VAL B C 1
ATOM 3785 O O . VAL B 1 95 ? 31.503 57.731 30.582 1.000 0 258 VAL B O 1
ATOM 3798 N N . MET B 1 96 ? 33.361 57.034 29.419 1.000 0 259 MET B N 1
ATOM 3799 C CA . MET B 1 96 ? 33.357 58.114 28.370 1.000 0 259 MET B CA 1
ATOM 3800 C C . MET B 1 96 ? 32.223 57.863 27.437 1.000 0 259 MET B C 1
ATOM 3801 O O . MET B 1 96 ? 31.493 58.743 26.914 1.000 0 259 MET B O 1
ATOM 3815 N N . LYS B 1 97 ? 32.099 56.571 27.052 1.000 0 260 LYS B N 1
ATOM 3816 C CA . LYS B 1 97 ? 30.985 56.100 26.195 1.000 0 260 LYS B CA 1
ATOM 3817 C C . LYS B 1 97 ? 29.604 56.387 26.674 1.000 0 260 LYS B C 1
ATOM 3818 O O . LYS B 1 97 ? 28.739 56.807 25.931 1.000 0 260 LYS B O 1
ATOM 3837 N N . GLU B 1 98 ? 29.387 56.331 27.991 1.000 0 261 GLU B N 1
ATOM 3838 C CA . GLU B 1 98 ? 28.146 56.773 28.685 1.000 0 261 GLU B CA 1
ATOM 3839 C C . GLU B 1 98 ? 27.726 58.187 28.309 1.000 0 261 GLU B C 1
ATOM 3840 O O . GLU B 1 98 ? 26.613 58.272 27.827 1.000 0 261 GLU B O 1
ATOM 3852 N N . ALA B 1 99 ? 28.627 59.236 28.530 1.000 0 262 ALA B N 1
ATOM 3853 C CA . ALA B 1 99 ? 28.297 60.628 28.211 1.000 0 262 ALA B CA 1
ATOM 3854 C C . ALA B 1 99 ? 27.962 60.703 26.694 1.000 0 262 ALA B C 1
ATOM 3855 O O . ALA B 1 99 ? 26.929 61.292 26.430 1.000 0 262 ALA B O 1
ATOM 3862 N N . LEU B 1 100 ? 28.737 60.019 25.852 1.000 0 263 LEU B N 1
ATOM 3863 C CA . LEU B 1 100 ? 28.556 59.975 24.411 1.000 0 263 LEU B CA 1
ATOM 3864 C C . LEU B 1 100 ? 27.261 59.367 23.908 1.000 0 263 LEU B C 1
ATOM 3865 O O . LEU B 1 100 ? 26.625 59.970 23.066 1.000 0 263 LEU B O 1
ATOM 3881 N N . ALA B 1 101 ? 26.778 58.196 24.428 1.000 0 264 ALA B N 1
ATOM 3882 C CA . ALA B 1 101 ? 25.545 57.580 24.082 1.000 0 264 ALA B CA 1
ATOM 3883 C C . ALA B 1 101 ? 24.336 58.521 24.415 1.000 0 264 ALA B C 1
ATOM 3884 O O . ALA B 1 101 ? 23.407 58.741 23.612 1.000 0 264 ALA B O 1
ATOM 3891 N N . ALA B 1 102 ? 24.353 59.087 25.564 1.000 0 265 ALA B N 1
AT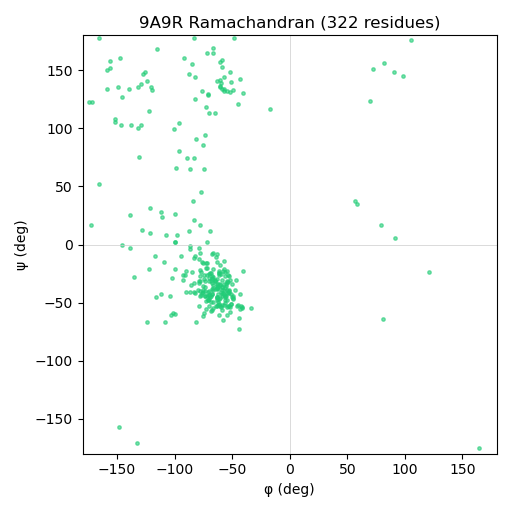OM 3892 C CA . ALA B 1 102 ? 23.396 60.065 26.120 1.000 0 265 ALA B CA 1
ATOM 3893 C C . ALA B 1 102 ? 23.318 61.382 25.369 1.000 0 265 ALA B C 1
ATOM 3894 O O . ALA B 1 102 ? 22.243 61.979 25.171 1.000 0 265 ALA B O 1
ATOM 3901 N N . ALA B 1 103 ? 24.481 61.851 24.835 1.000 0 266 ALA B N 1
ATOM 3902 C CA . ALA B 1 103 ? 24.595 62.977 23.948 1.000 0 266 ALA B CA 1
ATOM 3903 C C . ALA B 1 103 ? 24.123 62.767 22.524 1.000 0 266 ALA B C 1
ATOM 3904 O O . ALA B 1 103 ? 23.473 63.668 22.011 1.000 0 266 ALA B O 1
ATOM 3911 N N . ARG B 1 104 ? 24.397 61.606 21.932 1.000 0 267 ARG B N 1
ATOM 3912 C CA . ARG B 1 104 ? 23.846 61.100 20.587 1.000 0 267 ARG B CA 1
ATOM 3913 C C . ARG B 1 104 ? 22.349 60.859 20.882 1.000 0 267 ARG B C 1
ATOM 3914 O O . ARG B 1 104 ? 21.546 61.486 20.110 1.000 0 267 ARG B O 1
ATOM 3935 N N . ALA B 1 105 ? 21.821 60.272 21.938 1.000 0 268 ALA B N 1
ATOM 3936 C CA . ALA B 1 105 ? 20.416 60.056 22.188 1.000 0 268 ALA B CA 1
ATOM 3937 C C . ALA B 1 105 ? 19.591 61.265 22.427 1.000 0 268 ALA B C 1
ATOM 3938 O O . ALA B 1 105 ? 18.593 61.403 21.881 1.000 0 268 ALA B O 1
ATOM 3945 N N . ALA B 1 106 ? 20.030 62.301 23.217 1.000 0 269 ALA B N 1
ATOM 3946 C CA . ALA B 1 106 ? 19.348 63.665 23.416 1.000 0 269 ALA B CA 1
ATOM 3947 C C . ALA B 1 106 ? 19.308 64.437 22.083 1.000 0 269 ALA B C 1
ATOM 3948 O O . ALA B 1 106 ? 18.239 65.004 21.724 1.000 0 269 ALA B O 1
ATOM 3955 N N . THR B 1 107 ? 20.304 64.373 21.249 1.000 0 270 THR B N 1
ATOM 3956 C CA . THR B 1 107 ? 20.482 65.002 19.936 1.000 0 270 THR B CA 1
ATOM 3957 C C . THR B 1 107 ? 19.534 64.469 18.859 1.000 0 270 THR B C 1
ATOM 3958 O O . THR B 1 107 ? 18.883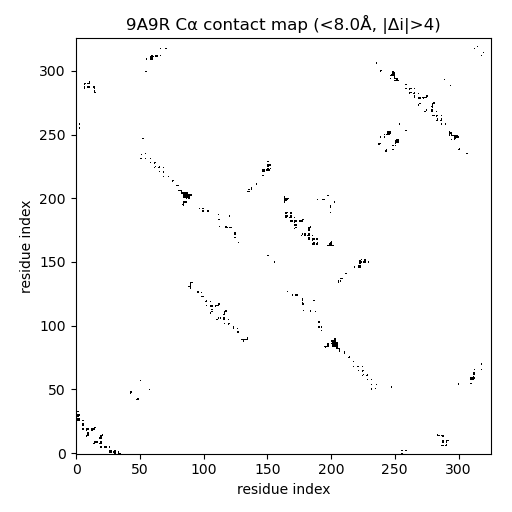 65.231 18.164 1.000 0 270 THR B O 1
ATOM 3969 N N . GLU B 1 108 ? 19.133 63.225 18.995 1.000 0 271 GLU B N 1
ATOM 3970 C CA . GLU B 1 108 ? 17.970 62.460 18.364 1.000 0 271 GLU B CA 1
ATOM 3971 C C . GLU B 1 108 ? 16.630 62.834 18.989 1.000 0 271 GLU B C 1
ATOM 3972 O O . GLU B 1 108 ? 15.575 63.014 18.312 1.000 0 271 GLU B O 1
ATOM 3984 N N . GLU B 1 109 ? 16.568 63.102 20.274 1.000 0 272 GLU B N 1
ATOM 3985 C CA . GLU B 1 109 ? 15.302 63.455 21.002 1.000 0 272 GLU B CA 1
ATOM 3986 C C . GLU B 1 109 ? 14.875 64.952 20.878 1.000 0 272 GLU B C 1
ATOM 3987 O O . GLU B 1 109 ? 13.683 65.208 20.579 1.000 0 272 GLU B O 1
ATOM 3999 N N . PHE B 1 110 ? 15.826 65.891 20.963 1.000 0 273 PHE B N 1
ATOM 4000 C CA . PHE B 1 110 ? 15.511 67.348 21.241 1.000 0 273 PHE B CA 1
ATOM 4001 C C . PHE B 1 110 ? 15.990 68.312 20.202 1.000 0 273 PHE B C 1
ATOM 4002 O O . PHE B 1 110 ? 15.620 69.457 20.179 1.000 0 273 PHE B O 1
ATOM 4019 N N . GLY B 1 111 ? 16.985 67.918 19.395 1.000 0 274 GLY B N 1
ATOM 4020 C CA . GLY B 1 111 ? 17.707 68.726 18.386 1.000 0 274 GLY B CA 1
ATOM 4021 C C . GLY B 1 111 ? 19.047 69.236 18.988 1.000 0 274 GLY B C 1
ATOM 4022 O O . GLY B 1 111 ? 19.034 69.536 20.190 1.000 0 274 GLY B O 1
ATOM 4026 N N . GLN B 1 112 ? 20.198 69.374 18.224 1.000 0 275 GLN B N 1
ATOM 4027 C CA . GLN B 1 112 ? 21.474 69.929 18.666 1.000 0 275 GLN B CA 1
ATOM 4028 C C . GLN B 1 112 ? 21.336 71.365 19.223 1.000 0 275 GLN B C 1
ATOM 4029 O O . GLN B 1 112 ? 21.851 71.642 20.288 1.000 0 275 GLN B O 1
ATOM 4043 N N . SER B 1 113 ? 20.477 72.195 18.636 1.000 0 276 SER B N 1
ATOM 4044 C CA . SER B 1 113 ? 20.077 73.512 19.022 1.000 0 276 SER B CA 1
ATOM 4045 C C . SER B 1 113 ? 18.930 73.344 19.984 1.000 0 276 SER B C 1
ATOM 4046 O O . SER B 1 113 ? 17.784 73.771 19.686 1.000 0 276 SER B O 1
ATOM 4054 N N . SER B 1 114 ? 19.232 72.730 21.152 1.000 0 277 SER B N 1
ATOM 4055 C CA . SER B 1 114 ? 18.396 72.681 22.361 1.000 0 277 SER B CA 1
ATOM 4056 C C . SER B 1 114 ? 19.123 72.446 23.677 1.000 0 277 SER B C 1
ATOM 4057 O O . SER B 1 114 ? 20.019 71.627 23.674 1.000 0 277 SER B O 1
ATOM 4065 N N . PRO B 1 115 ? 18.636 72.917 24.849 1.000 0 278 PRO B N 1
ATOM 4066 C CA . PRO B 1 115 ? 19.384 72.737 26.121 1.000 0 278 PRO B CA 1
ATOM 4067 C C . PRO B 1 115 ? 19.606 71.292 26.490 1.000 0 278 PRO B C 1
ATOM 4068 O O . PRO B 1 115 ? 20.688 71.003 26.940 1.000 0 278 PRO B O 1
ATOM 4079 N N . GLN B 1 116 ? 18.679 70.386 26.192 1.000 0 279 GLN B N 1
ATOM 4080 C CA . GLN B 1 116 ? 18.749 69.012 26.531 1.000 0 279 GLN B CA 1
ATOM 4081 C C . GLN B 1 116 ? 19.919 68.311 25.936 1.000 0 279 GLN B C 1
ATOM 4082 O O . GLN B 1 116 ? 20.643 67.688 26.729 1.000 0 279 GLN B O 1
ATOM 4096 N N . ALA B 1 117 ? 20.066 68.439 24.622 1.000 0 280 ALA B N 1
ATOM 4097 C CA . ALA B 1 117 ? 21.198 67.998 23.855 1.000 0 280 ALA B CA 1
ATOM 4098 C C . ALA B 1 117 ? 22.469 68.625 24.477 1.000 0 280 ALA B C 1
ATOM 4099 O O . ALA B 1 117 ? 23.346 67.940 24.982 1.000 0 280 ALA B O 1
ATOM 4106 N N . ARG B 1 118 ? 22.461 69.975 24.619 1.000 0 281 ARG B N 1
ATOM 4107 C CA . ARG B 1 118 ? 23.656 70.791 25.002 1.000 0 281 ARG B CA 1
ATOM 4108 C C . ARG B 1 118 ? 24.157 70.430 26.381 1.000 0 281 ARG B C 1
ATOM 4109 O O . ARG B 1 118 ? 25.303 70.037 26.443 1.000 0 281 ARG B O 1
ATOM 4130 N N . LEU B 1 119 ? 23.333 70.387 27.532 1.000 0 282 LEU B N 1
ATOM 4131 C CA . LEU B 1 119 ? 23.777 70.007 28.902 1.000 0 282 LEU B CA 1
ATOM 4132 C C . LEU B 1 119 ? 24.400 68.588 28.808 1.000 0 282 LEU B C 1
ATOM 4133 O O . LEU B 1 119 ? 25.208 68.274 29.702 1.000 0 282 LEU B O 1
ATOM 4149 N N . ALA B 1 120 ? 24.005 67.742 27.851 1.000 0 283 ALA B N 1
ATOM 4150 C CA . ALA B 1 120 ? 24.559 66.426 27.655 1.000 0 283 ALA B CA 1
ATOM 4151 C C . ALA B 1 120 ? 25.845 66.426 26.850 1.000 0 283 ALA B C 1
ATOM 4152 O O . ALA B 1 120 ? 26.797 65.747 27.251 1.000 0 283 ALA B O 1
ATOM 4159 N N . TRP B 1 121 ? 26.069 67.174 25.772 1.000 0 284 TRP B N 1
ATOM 4160 C CA . TRP B 1 121 ? 27.408 67.284 25.136 1.000 0 284 TRP B CA 1
ATOM 4161 C C . TRP B 1 121 ? 28.497 68.013 25.999 1.000 0 284 TRP B C 1
ATOM 4162 O O . TRP B 1 121 ? 29.589 67.518 26.070 1.000 0 284 TRP B O 1
ATOM 4183 N N . GLU B 1 122 ? 28.031 69.001 26.887 1.000 0 285 GLU B N 1
ATOM 4184 C CA . GLU B 1 122 ? 28.713 69.773 27.963 1.000 0 285 GLU B CA 1
ATOM 4185 C C . GLU B 1 122 ? 29.080 68.866 29.063 1.000 0 285 GLU B C 1
ATOM 4186 O O . GLU B 1 122 ? 29.779 69.252 29.912 1.000 0 285 GLU B O 1
ATOM 4198 N N . THR B 1 123 ? 28.648 67.606 29.074 1.000 0 286 THR B N 1
ATOM 4199 C CA . THR B 1 123 ? 29.052 66.542 30.110 1.000 0 286 THR B CA 1
ATOM 4200 C C . THR B 1 123 ? 30.083 65.576 29.559 1.000 0 286 THR B C 1
ATOM 4201 O O . THR B 1 123 ? 30.976 65.145 30.274 1.000 0 286 THR B O 1
ATOM 4212 N N . VAL B 1 124 ? 30.081 65.349 28.230 1.000 0 287 VAL B N 1
ATOM 4213 C CA . VAL B 1 124 ? 31.327 64.985 27.543 1.000 0 287 VAL B CA 1
ATOM 4214 C C . VAL B 1 124 ? 32.501 65.885 27.855 1.000 0 287 VAL B C 1
ATOM 4215 O O . VAL B 1 124 ? 33.530 65.411 28.231 1.000 0 287 VAL B O 1
ATOM 4228 N N . GLU B 1 125 ? 32.295 67.231 27.816 1.000 0 288 GLU B N 1
ATOM 4229 C CA . GLU B 1 125 ? 33.337 68.227 28.119 1.000 0 288 GLU B CA 1
ATOM 4230 C C . GLU B 1 125 ? 33.853 68.127 29.553 1.000 0 288 GLU B C 1
ATOM 4231 O O . GLU B 1 125 ? 35.035 68.308 29.797 1.000 0 288 GLU B O 1
ATOM 4243 N N . GLU B 1 126 ? 32.925 67.849 30.478 1.000 0 289 GLU B N 1
ATOM 4244 C CA . GLU B 1 126 ? 33.252 67.488 31.892 1.000 0 289 GLU B CA 1
ATOM 4245 C C . GLU B 1 126 ? 34.134 66.316 32.174 1.000 0 289 GLU B C 1
ATOM 4246 O O . GLU B 1 126 ? 34.997 66.377 33.071 1.000 0 289 GLU B O 1
ATOM 4258 N N . ILE B 1 127 ? 33.931 65.228 31.462 1.000 0 290 ILE B N 1
ATOM 4259 C CA . ILE B 1 127 ? 34.920 64.210 31.317 1.000 0 290 ILE B CA 1
ATOM 4260 C C . ILE B 1 127 ? 36.253 64.655 30.590 1.000 0 290 ILE B C 1
ATOM 4261 O O . ILE B 1 127 ? 37.254 64.212 31.103 1.000 0 290 ILE B O 1
ATOM 4277 N N . ALA B 1 128 ? 36.186 65.505 29.588 1.000 0 291 ALA B N 1
ATOM 4278 C CA . ALA B 1 128 ? 37.285 66.065 28.777 1.000 0 291 ALA B CA 1
ATOM 4279 C C . ALA B 1 128 ? 38.304 66.917 29.417 1.000 0 291 ALA B C 1
ATOM 4280 O O . ALA B 1 128 ? 39.465 67.006 29.037 1.000 0 291 ALA B O 1
ATOM 4287 N N . ALA B 1 129 ? 37.919 67.610 30.448 1.000 0 292 ALA B N 1
ATOM 4288 C CA . ALA B 1 129 ? 38.818 68.393 31.310 1.000 0 292 ALA B CA 1
ATOM 4289 C C . ALA B 1 129 ? 38.912 67.788 32.698 1.000 0 292 ALA B C 1
ATOM 4290 O O . ALA B 1 129 ? 39.289 68.588 33.606 1.000 0 292 ALA B O 1
ATOM 4297 N N . SER B 1 130 ? 38.721 66.431 32.845 1.000 0 293 SER B N 1
ATOM 4298 C CA . SER B 1 130 ? 38.814 65.656 34.116 1.000 0 293 SER B CA 1
ATOM 4299 C C . SER B 1 130 ? 37.731 65.871 35.152 1.000 0 293 SER B C 1
ATOM 4300 O O . SER B 1 130 ? 37.326 67.052 35.513 1.000 0 293 SER B O 1
ATOM 4308 N N . PRO B 1 131 ? 36.966 64.866 35.650 1.000 0 294 PRO B N 1
ATOM 4309 C CA . PRO B 1 131 ? 35.822 64.955 36.599 1.000 0 294 PRO B CA 1
ATOM 4310 C C . PRO B 1 131 ? 36.311 64.985 38.059 1.000 0 294 PRO B C 1
ATOM 4311 O O . PRO B 1 131 ? 35.780 64.386 39.007 1.000 0 294 PRO B O 1
ATOM 4322 N N . VAL B 1 132 ? 37.431 65.664 38.267 1.000 0 295 VAL B N 1
ATOM 4323 C CA . VAL B 1 132 ? 38.255 65.830 39.515 1.000 0 295 VAL B CA 1
ATOM 4324 C C . VAL B 1 132 ? 39.077 67.112 39.703 1.000 0 295 VAL B C 1
ATOM 4325 O O . VAL B 1 132 ? 40.065 67.399 39.169 1.000 0 295 VAL B O 1
ATOM 4338 N N . ASP B 1 133 ? 38.521 67.927 40.682 1.000 0 296 ASP B N 1
ATOM 4339 C CA . ASP B 1 133 ? 38.910 69.327 40.908 1.000 0 296 ASP B CA 1
ATOM 4340 C C . ASP B 1 133 ? 39.922 69.373 42.158 1.000 0 296 ASP B C 1
ATOM 4341 O O . ASP B 1 133 ? 40.476 70.455 42.396 1.000 0 296 ASP B O 1
ATOM 4350 N N . ILE B 1 134 ? 40.285 68.206 42.755 1.000 0 297 ILE B N 1
ATOM 4351 C CA . ILE B 1 134 ? 41.524 67.912 43.530 1.000 0 297 ILE B CA 1
ATOM 4352 C C . ILE B 1 134 ? 42.771 68.575 42.825 1.000 0 297 ILE B C 1
ATOM 4353 O O . ILE B 1 134 ? 42.891 68.458 41.637 1.000 0 297 ILE B O 1
ATOM 4369 N N . ARG B 1 135 ? 43.550 69.297 43.641 1.000 0 298 ARG B N 1
ATOM 4370 C CA . ARG B 1 135 ? 44.587 70.263 43.244 1.000 0 298 ARG B CA 1
ATOM 4371 C C . ARG B 1 135 ? 46.000 69.669 42.871 1.000 0 298 ARG B C 1
ATOM 4372 O O . ARG B 1 135 ? 46.463 68.789 43.600 1.000 0 298 ARG B O 1
ATOM 4393 N N . ALA B 1 136 ? 46.773 70.188 41.903 1.000 0 299 ALA B N 1
ATOM 4394 C CA . ALA B 1 136 ? 48.130 69.786 41.552 1.000 0 299 ALA B CA 1
ATOM 4395 C C . ALA B 1 136 ? 49.078 70.011 42.826 1.000 0 299 ALA B C 1
ATOM 4396 O O . ALA B 1 136 ? 49.222 71.068 43.453 1.000 0 299 ALA B O 1
ATOM 4403 N N . PRO B 1 137 ? 49.950 68.965 43.091 1.000 0 300 PRO B N 1
ATOM 4404 C CA . PRO B 1 137 ? 50.984 69.149 44.161 1.000 0 300 PRO B CA 1
ATOM 4405 C C . PRO B 1 137 ? 52.134 70.149 43.869 1.000 0 300 PRO B C 1
ATOM 4406 O O . PRO B 1 137 ? 53.211 70.079 44.440 1.000 0 300 PRO B O 1
ATOM 4417 N N . LEU B 1 138 ? 51.949 70.920 42.795 1.000 0 301 LEU B N 1
ATOM 4418 C CA . LEU B 1 138 ? 52.979 71.936 42.289 1.000 0 301 LEU B CA 1
ATOM 4419 C C . LEU B 1 138 ? 52.256 73.137 41.609 1.000 0 301 LEU B C 1
ATOM 4420 O O . LEU B 1 138 ? 51.250 72.922 40.942 1.000 0 301 LEU B O 1
ATOM 4436 N N . ASP B 1 139 ? 52.678 74.308 41.906 1.000 0 302 ASP B N 1
ATOM 4437 C CA . ASP B 1 139 ? 52.222 75.701 41.540 1.000 0 302 ASP B CA 1
ATOM 4438 C C . ASP B 1 139 ? 53.035 76.095 40.265 1.000 0 302 ASP B C 1
ATOM 4439 O O . ASP B 1 139 ? 54.034 75.472 39.941 1.000 0 302 ASP B O 1
ATOM 4448 N N . GLU B 1 140 ? 52.511 77.105 39.524 1.000 0 303 GLU B N 1
ATOM 4449 C CA . GLU B 1 140 ? 52.989 77.559 38.184 1.000 0 303 GLU B CA 1
ATOM 4450 C C . GLU B 1 140 ? 54.421 77.989 38.040 1.000 0 303 GLU B C 1
ATOM 4451 O O . GLU B 1 140 ? 54.982 77.915 36.953 1.000 0 303 GLU B O 1
ATOM 4463 N N . GLU B 1 141 ? 55.021 78.614 39.079 1.000 0 304 GLU B N 1
ATOM 4464 C CA . GLU B 1 141 ? 56.359 79.173 39.239 1.000 0 304 GLU B CA 1
ATOM 4465 C C . GLU B 1 141 ? 57.309 78.260 39.841 1.000 0 304 GLU B C 1
ATOM 4466 O O . GLU B 1 141 ? 58.479 78.466 39.803 1.000 0 304 GLU B O 1
ATOM 4478 N N . SER B 1 142 ? 56.875 77.094 40.375 1.000 0 305 SER B N 1
ATOM 4479 C CA . SER B 1 142 ? 57.701 76.018 40.891 1.000 0 305 SER B CA 1
ATOM 4480 C C . SER B 1 142 ? 58.788 75.535 39.922 1.000 0 305 SER B C 1
ATOM 4481 O O . SER B 1 142 ? 58.552 75.307 38.727 1.000 0 305 SER B O 1
ATOM 4489 N N . LEU B 1 143 ? 60.035 75.385 40.324 1.000 0 306 LEU B N 1
ATOM 4490 C CA . LEU B 1 143 ? 61.100 74.680 39.600 1.000 0 306 LEU B CA 1
ATOM 4491 C C . LEU B 1 143 ? 61.747 73.724 40.690 1.000 0 306 LEU B C 1
ATOM 4492 O O . LEU B 1 143 ? 61.784 74.106 41.871 1.000 0 306 LEU B O 1
ATOM 4508 N N . ILE B 1 144 ? 62.003 72.474 40.347 1.000 0 307 ILE B N 1
ATOM 4509 C CA . ILE B 1 144 ? 62.334 71.382 41.344 1.000 0 307 ILE B CA 1
ATOM 4510 C C . ILE B 1 144 ? 63.612 71.757 42.166 1.000 0 307 ILE B C 1
ATOM 4511 O O . ILE B 1 144 ? 63.766 71.521 43.366 1.000 0 307 ILE B O 1
ATOM 4527 N N . GLU B 1 145 ? 64.530 72.389 41.447 1.000 0 308 GLU B N 1
ATOM 4528 C CA . GLU B 1 145 ? 65.759 72.848 42.296 1.000 0 308 GLU B CA 1
ATOM 4529 C C . GLU B 1 145 ? 65.532 74.004 43.212 1.000 0 308 GLU B C 1
ATOM 4530 O O . GLU B 1 145 ? 66.395 74.292 44.104 1.000 0 308 GLU B O 1
ATOM 4542 N N . LEU B 1 146 ? 64.450 74.782 43.035 1.000 0 309 LEU B N 1
ATOM 4543 C CA . LEU B 1 146 ? 64.064 75.931 43.969 1.000 0 309 LEU B CA 1
ATOM 4544 C C . LEU B 1 146 ? 63.53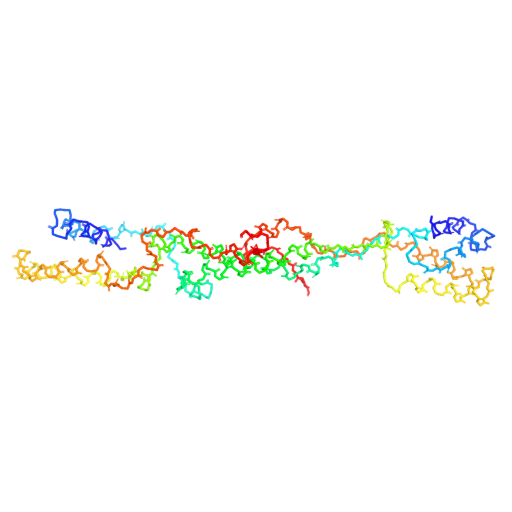1 75.438 45.304 1.000 0 309 LEU B C 1
ATOM 4545 O O . LEU B 1 146 ? 63.388 76.212 46.248 1.000 0 309 LEU B O 1
ATOM 4561 N N . ILE B 1 147 ? 63.070 74.177 45.399 1.000 0 310 ILE B N 1
ATOM 4562 C CA . ILE B 1 147 ? 62.753 73.463 46.589 1.000 0 310 ILE B CA 1
ATOM 4563 C C . ILE B 1 147 ? 64.014 72.842 47.189 1.000 0 310 ILE B C 1
ATOM 4564 O O . ILE B 1 147 ? 64.281 71.692 47.099 1.000 0 310 ILE B O 1
ATOM 4580 N N . GLU B 1 148 ? 64.881 73.675 47.810 1.000 0 311 GLU B N 1
ATOM 4581 C CA . GLU B 1 148 ? 66.277 73.441 48.041 1.000 0 311 GLU B CA 1
ATOM 4582 C C . GLU B 1 148 ? 66.417 72.276 49.052 1.000 0 311 GLU B C 1
ATOM 4583 O O . GLU B 1 148 ? 67.130 71.311 48.685 1.000 0 311 GLU B O 1
ATOM 4595 N N . GLY B 1 149 ? 65.875 72.261 50.225 1.000 0 312 GLY B N 1
ATOM 4596 C CA . GLY B 1 149 ? 66.015 71.124 51.146 1.000 0 312 GLY B CA 1
ATOM 4597 C C . GLY B 1 149 ? 67.418 71.189 51.908 1.000 0 312 GLY B C 1
ATOM 4598 O O . GLY B 1 149 ? 67.331 71.337 53.116 1.000 0 312 GLY B O 1
ATOM 4602 N N . SER B 1 150 ? 68.543 71.082 51.185 1.000 0 313 SER B N 1
ATOM 4603 C CA . SER B 1 150 ? 69.904 71.106 51.689 1.000 0 313 SER B CA 1
ATOM 4604 C C . SER B 1 150 ? 70.204 72.560 52.032 1.000 0 313 SER B C 1
ATOM 4605 O O . SER B 1 150 ? 70.790 73.317 51.224 1.000 0 313 SER B O 1
ATOM 4613 N N . GLU B 1 151 ? 69.825 73.032 53.289 1.000 0 314 GLU B N 1
ATOM 4614 C CA . GLU B 1 151 ? 70.041 74.357 53.743 1.000 0 314 GLU B CA 1
ATOM 4615 C C . GLU B 1 151 ? 71.455 74.718 54.035 1.000 0 314 GLU B C 1
ATOM 4616 O O . GLU B 1 151 ? 72.094 74.053 54.776 1.000 0 314 GLU B O 1
ATOM 4628 N N . ALA B 1 152 ? 72.060 75.810 53.551 1.000 0 315 ALA B N 1
ATOM 4629 C CA . ALA B 1 152 ? 73.243 76.498 54.052 1.000 0 315 ALA B CA 1
ATOM 4630 C C . ALA B 1 152 ? 73.330 76.430 55.576 1.000 0 315 ALA B C 1
ATOM 4631 O O . ALA B 1 152 ? 74.363 76.023 56.133 1.000 0 315 ALA B O 1
ATOM 4638 N N . LEU B 1 153 ? 72.360 76.833 56.403 1.000 0 316 LEU B N 1
ATOM 4639 C CA . LEU B 1 153 ? 72.423 77.113 57.864 1.000 0 316 LEU B CA 1
ATOM 4640 C C . LEU B 1 153 ? 72.822 75.818 58.639 1.000 0 316 LEU B C 1
ATOM 4641 O O . LEU B 1 153 ? 73.602 75.848 59.593 1.000 0 316 LEU B O 1
ATOM 4657 N N . GLU B 1 154 ? 72.193 74.694 58.324 1.000 0 317 GLU B N 1
ATOM 4658 C CA . GLU B 1 154 ? 72.489 73.290 58.801 1.000 0 317 GLU B CA 1
ATOM 4659 C C . GLU B 1 154 ? 73.994 72.979 58.430 1.000 0 317 GLU B C 1
ATOM 4660 O O . GLU B 1 154 ? 74.642 72.525 59.417 1.000 0 317 GLU B O 1
ATOM 4672 N N . LYS B 1 155 ? 74.403 73.169 57.202 1.000 0 318 LYS B N 1
ATOM 4673 C CA . LYS B 1 155 ? 75.657 72.703 56.513 1.000 0 318 LYS B CA 1
ATOM 4674 C C . LYS B 1 155 ? 76.824 73.374 57.273 1.000 0 318 LYS B C 1
ATOM 4675 O O . LYS B 1 155 ? 77.722 72.622 57.627 1.000 0 318 LYS B O 1
ATOM 4694 N N . PHE B 1 156 ? 76.787 74.687 57.597 1.000 0 319 PHE B N 1
ATOM 4695 C CA . PHE B 1 156 ? 77.816 75.474 58.405 1.000 0 319 PHE B CA 1
ATOM 4696 C C . PHE B 1 156 ? 77.309 76.887 58.731 1.000 0 319 PHE B C 1
ATOM 4697 O O . PHE B 1 156 ? 76.946 77.747 57.906 1.000 0 319 PHE B O 1
ATOM 4714 N N . GLN B 1 157 ? 77.255 77.228 60.027 1.000 0 320 GLN B N 1
ATOM 4715 C CA . GLN B 1 157 ? 76.954 78.597 60.601 1.000 0 320 GLN B CA 1
ATOM 4716 C C . GLN B 1 157 ? 78.027 79.017 61.636 1.000 0 320 GLN B C 1
ATOM 4717 O O . GLN B 1 157 ? 78.276 78.297 62.636 1.000 0 320 GLN B O 1
ATOM 4731 N N . ALA B 1 158 ? 78.400 80.308 61.516 1.000 0 321 ALA B N 1
ATOM 4732 C CA . ALA B 1 158 ? 78.975 81.087 62.635 1.000 0 321 ALA B CA 1
ATOM 4733 C C . ALA B 1 158 ? 78.831 82.638 62.420 1.000 0 321 ALA B C 1
ATOM 4734 O O . ALA B 1 158 ? 79.123 83.094 61.309 1.000 0 321 ALA B O 1
ATOM 4741 N N . ALA B 1 159 ? 78.383 83.388 63.466 1.000 0 322 ALA B N 1
ATOM 4742 C CA . ALA B 1 159 ? 78.281 84.944 63.467 1.000 0 322 ALA B CA 1
ATOM 4743 C C . ALA B 1 159 ? 79.308 85.703 64.315 1.000 0 322 ALA B C 1
ATOM 4744 O O . ALA B 1 159 ? 79.194 86.940 64.365 1.000 0 322 ALA B O 1
ATOM 4751 N N . LEU B 1 160 ? 80.350 85.059 64.894 1.000 0 323 LEU B N 1
ATOM 4752 C CA . LEU B 1 160 ? 81.562 85.695 65.583 1.000 0 323 LEU B CA 1
ATOM 4753 C C . LEU B 1 160 ? 82.274 86.651 64.570 1.000 0 323 LEU B C 1
ATOM 4754 O O . LEU B 1 160 ? 82.412 86.259 63.438 1.000 0 323 LEU B O 1
ATOM 4770 N N . GLY B 1 161 ? 82.576 87.873 65.048 1.000 0 324 GLY B N 1
ATOM 4771 C CA . GLY B 1 161 ? 83.293 88.936 64.211 1.000 0 324 GLY B CA 1
ATOM 4772 C C . GLY B 1 161 ? 82.337 89.648 63.255 1.000 0 324 GLY B C 1
ATOM 4773 O O . GLY B 1 161 ? 82.844 90.311 62.387 1.000 0 324 GLY B O 1
ATOM 4777 N N . SER B 1 162 ? 81.127 89.569 63.431 1.000 0 325 SER B N 1
ATOM 4778 C CA . SER B 1 162 ? 80.189 90.402 62.614 1.000 0 325 SER B CA 1
ATOM 4779 C C . SER B 1 162 ? 80.046 91.746 63.362 1.000 0 325 SER B C 1
ATOM 4780 O O . SER B 1 162 ? 80.082 91.750 64.613 1.000 0 325 SER B O 1
ATOM 4788 N N . ARG B 1 163 ? 79.876 92.889 62.693 1.000 0 326 ARG B N 1
ATOM 4789 C CA . ARG B 1 163 ? 79.948 94.252 63.197 1.000 0 326 ARG B CA 1
ATOM 4790 C C . ARG B 1 163 ? 78.634 94.685 63.712 1.000 0 326 ARG B C 1
ATOM 4791 O O . ARG B 1 163 ? 78.558 95.341 64.797 1.000 0 326 ARG B O 1
#

Secondary structure (DSSP, 8-state):
-THHHHHHHHHHH-TTSHHHHHHHHTTTTTGGG---SS------STTTHHHHTTHHHHHHHHHHHHHHHHHHHHHHHT-----S--S-B---SSSHHHHHHHHHHHHHHH-TTSHHHHHHHHHHHHHTT---------SS---HHHHHH---SSS--------/-HHHHHHHHHHHH-TT-TTHHHHHHHHTT--SS-TTT--B----SHHHHHHHTTHHHHHHHHHHHHHHHHHHHHHHHHT-S-BGGGTB----HHHHHHHHHHHHHHHHHH-SSSHHHHHHHHHHHHHHT-S-----SS-TT--GGGS--S-HHHH----TT--

Sequence (326 aa):
AAIEAALDASKKFGSTSSEARVLWDIVEEMDASDNSVASKAPIVDSEYEAKVKSLCQMLTKTKAELDQVKALADDLKGVKLASPSVGSSAPDDSVMKEALAAARAATEEFGQSSPQARLAWETVEEIAASPVDIRAPLDEESLIELIEGSEALEKFQAALGSRAAIEAALDASKKFGSTSSEARVLWDIVEEMDASDNSVASKAPIVDSEYEAKVKSLCQMLTKTKAELDQVKALADDLKGVKLASPSVGSSAPDDSVMKEALAAARAATEEFGQSSPQARLAWETVEEIAASPVDIRAPLDEESLIELIEGSEALEKFQAALGSR

Solvent-accessible surface area: 22537 Å² total; per-residue (Å²): 52,9,7,104,57,0,12,98,15,4,132,157,109,26,0,90,20,103,113,0,70,92,52,0,84,76,8,92,149,110,52,108,90,60,134,102,154,80,107,196,61,108,52,109,87,84,76,61,92,79,13,18,158,42,5,52,129,47,4,54,136,6,31,34,112,20,28,98,0,63,80,73,5,95,107,54,88,51,45,191,77,94,34,96,22,104,38,101,54,26,23,49,126,61,65,34,138,100,20,26,46,60,0,77,73,17,18,140,144,125,27,66,72,19,67,95,0,82,117,20,8,89,65,4,44,130,52,32,80,50,85,137,100,154,128,27,126,74,108,91,149,61,92,51,133,111,19,64,48,40,80,44,89,145,152,69,155,38,52,79,60,77,271,63,11,25,128,44,0,28,69,10,3,134,130,128,28,12,85,19,60,90,0,81,89,38,2,63,95,1,19,106,82,80,72,90,53,49,77,22,13,55,50,27,64,98,42,94,63,81,79,37,53,100,3,94,84,10,13,73,81,7,3,120,28,51,13,62,16,66,60,0,100,61,12,1,101,56,9,93,40,97,170,32,70,20,75,76,19,15,27,28,75,35,108,51,71,77,14,87,127,14,4,58,54,0,76,57,15,24,150,130,112,33,64,121,24,71,96,0,130,134,21,5,92,62,1,40,99,28,18,65,37,59,43,126,104,194,68,56,27,119,167,151,24,118,33,128,140,37,95,22,44,101,86,113,149,125,169,125,76,80,178,88,96,304

Nearest PDB structures (foldseek):
  6gfo-assembly1_F  TM=9.247E-01  e=3.218E+00  Thermosynechococcus vestitus BP-1
  6ywy-assembly1_11  TM=5.796E-01  e=3.422E+00  Neurospora crassa
  6gfo-assembly1_F  TM=9.294E-01  e=1.757E+00  Thermosynechococcus vestitus BP-1
  6ywy-assembly1_11  TM=4.999E-01  e=9.962E+00  Neurospora crassa

Foldseek 3Di:
DQVVVLVVVCVPPNCPDPVSVVCVVCSVVCPVVDDDDDDDDDQDDPVGPVDPVQPVVCVVVVVVVVVVVVVVVVVVVPDDDDDPDDDQAADDPPQLVVLVVCLVVQCVVPNCPDPSNVVSVVVVVVSSVDDSDHPDDDPDDPDPCVVVVDDDDPPDDDDDDDD/DLVVLLVPCCVVVHCVDPRNVVSVVVLVVPDPPPCVNPPDDDDCVVVVCVVCVVVVVVVVVVVVVVVVVVVVVVCLVVVNDDDLLQVRDDDDPVVLVVLVVLLVVQCVVPNCPDPSNVVSVVVNVCVVSGVHPNHHPDDDPDDPVVVPVPDPVVVDDDDPPPD

Radius of gyration: 39.57 Å; Cα contacts (8 Å, |Δi|>4): 320; chains: 2; bounding box: 115×76×67 Å